Protein 3TEE (pdb70)

CATH classification: 2.30.30.760

Solvent-accessible surface area: 12510 Å² total; per-residue (Å²): 200,91,24,65,58,49,0,48,72,49,0,44,127,106,0,73,93,87,17,115,93,15,71,14,74,36,126,15,52,96,138,65,38,17,88,48,151,159,12,62,30,41,98,166,65,38,9,73,6,100,0,31,0,109,18,90,159,42,112,62,144,0,78,0,32,0,60,0,20,5,75,19,0,1,4,46,32,106,7,66,181,42,21,147,11,49,133,82,19,3,58,82,94,122,17,74,4,33,130,36,46,107,148,16,1,40,42,65,162,82,12,118,106,1,8,1,81,117,116,7,55,76,33,60,28,0,26,63,72,4,20,59,90,24,74,99,0,111,56,44,73,174,8,63,5,44,8,74,28,139,90,52,72,46,95,28,101,9,88,2,79,32,66,0,6,76,81,88,86,0,105,0,100,30,133,91,28,130,94,48,60,8,65,2,31,85,106,10,32,0,64,36,131,86,152,74,36,17,107,145,48,40,50,84,144,181

Sequence (206 aa):
QDINAQLTTWFSQRLAGFSDEVVVTLRSSPNLLPSCEQPAFSMKLWGNVNVVARCANEKRYLQVNVQATGNYVAVAAPIARGGKLTPANVTLKRGRLDQLPPRTVLDIRQIQDAVSLRDLAPGQPVQLTMIRQAWRVKAGQRVQVIANGEGFSVNAEGQAMNNAAVAQNARVRMTSGQIVSGTVDSDGNILINLSSSVDKLAAALE

Nearest PDB structures (foldseek):
  3tee-assembly1_A  TM=1.005E+00  e=7.305E-40  Salmonella enterica subsp. enterica serovar Typhimurium
  3vki-assembly1_A  TM=6.793E-01  e=2.391E-34  Salmonella enterica subsp. enterica serovar Typhimurium
  3frn-assembly1_A  TM=6.393E-01  e=1.501E-10  Thermotoga maritima
  2m0o-assembly1_A  TM=6.153E-01  e=4.017E+00  Homo sapiens

B-factor: mean 50.9, std 18.81, range [23.46, 133.94]

Structure (mmCIF, N/CA/C/O backbone):
data_3TEE
#
_entry.id   3TEE
#
_cell.length_a   107.520
_cell.length_b   131.770
_cell.length_c   49.360
_cell.angle_alpha   90.00
_cell.angle_beta   90.00
_cell.angle_gamma   90.00
#
_symmetry.space_group_name_H-M   'C 2 2 2'
#
loop_
_entity.id
_entity.type
_entity.pdbx_description
1 polymer 'Flagella basal body P-ring formation protein flgA'
2 non-polymer GLYCEROL
3 non-polymer 'CHLORIDE ION'
4 water water
#
loop_
_atom_site.group_PDB
_atom_site.id
_atom_site.type_symbol
_atom_site.label_atom_id
_atom_site.label_alt_id
_atom_site.label_comp_id
_atom_site.label_asym_id
_atom_site.label_entity_id
_atom_site.label_seq_id
_atom_site.pdbx_PDB_ins_code
_atom_site.Cartn_x
_atom_site.Cartn_y
_atom_site.Cartn_z
_atom_site.occupancy
_atom_site.B_iso_or_equiv
_atom_site.auth_seq_id
_atom_site.auth_comp_id
_atom_site.auth_asym_id
_atom_site.auth_atom_id
_atom_site.pdbx_PDB_model_num
ATOM 1 N N . GLN A 1 1 ? 2.846 63.511 -8.799 1.00 66.17 1 GLN A N 1
ATOM 2 C CA . GLN A 1 1 ? 2.632 62.658 -7.624 1.00 64.85 1 GLN A CA 1
ATOM 3 C C . GLN A 1 1 ? 2.665 61.138 -7.919 1.00 61.49 1 GLN A C 1
ATOM 4 O O . GLN A 1 1 ? 2.521 60.340 -7.007 1.00 57.10 1 GLN A O 1
ATOM 10 N N . ASP A 1 2 ? 2.958 60.774 -9.192 1.00 56.37 2 ASP A N 1
ATOM 11 C CA . ASP A 1 2 ? 3.078 59.432 -9.771 1.00 53.17 2 ASP A CA 1
ATOM 12 C C . ASP A 1 2 ? 4.090 58.556 -9.002 1.00 47.78 2 ASP A C 1
ATOM 13 O O . ASP A 1 2 ? 3.672 57.561 -8.419 1.00 43.39 2 ASP A O 1
ATOM 18 N N . ILE A 1 3 ? 5.390 58.933 -8.964 1.00 41.44 3 ILE A N 1
ATOM 19 C CA . ILE A 1 3 ? 6.431 58.152 -8.269 1.00 40.40 3 ILE A CA 1
ATOM 20 C C . ILE A 1 3 ? 6.148 57.954 -6.793 1.00 38.69 3 ILE A C 1
ATOM 21 O O . ILE A 1 3 ? 6.364 56.860 -6.255 1.00 35.64 3 ILE A O 1
ATOM 26 N N . ASN A 1 4 ? 5.694 59.012 -6.128 1.00 34.82 4 ASN A N 1
ATOM 27 C CA . ASN A 1 4 ? 5.402 58.961 -4.705 1.00 33.23 4 ASN A CA 1
ATOM 28 C C . ASN A 1 4 ? 4.259 57.952 -4.418 1.00 31.48 4 ASN A C 1
ATOM 29 O O . ASN A 1 4 ? 4.382 57.131 -3.515 1.00 30.60 4 ASN A O 1
ATOM 34 N N . ALA A 1 5 ? 3.205 57.975 -5.243 1.00 28.13 5 ALA A N 1
ATOM 35 C CA . ALA A 1 5 ? 2.052 57.063 -5.128 1.00 28.48 5 ALA A CA 1
ATOM 36 C C . ALA A 1 5 ? 2.504 55.596 -5.394 1.00 30.18 5 ALA A C 1
ATOM 37 O O . ALA A 1 5 ? 2.100 54.687 -4.684 1.00 27.68 5 ALA A O 1
ATOM 39 N N . GLN A 1 6 ? 3.356 55.396 -6.409 1.00 26.31 6 GLN A N 1
ATOM 40 C CA . GLN A 1 6 ? 3.877 54.075 -6.763 1.00 25.70 6 GLN A CA 1
ATOM 41 C C . GLN A 1 6 ? 4.762 53.530 -5.659 1.00 27.45 6 GLN A C 1
ATOM 42 O O . GLN A 1 6 ? 4.556 52.392 -5.242 1.00 27.57 6 GLN A O 1
ATOM 48 N N . LEU A 1 7 ? 5.711 54.324 -5.156 1.00 26.08 7 LEU A N 1
ATOM 49 C CA . LEU A 1 7 ? 6.554 53.883 -4.037 1.00 28.13 7 LEU A CA 1
ATOM 50 C C . LEU A 1 7 ? 5.723 53.604 -2.788 1.00 30.33 7 LEU A C 1
ATOM 51 O O . LEU A 1 7 ? 6.018 52.637 -2.100 1.00 28.73 7 LEU A O 1
ATOM 56 N N . THR A 1 8 ? 4.717 54.461 -2.482 1.00 27.97 8 THR A N 1
ATOM 57 C CA . THR A 1 8 ? 3.832 54.266 -1.312 1.00 27.69 8 THR A CA 1
ATOM 58 C C . THR A 1 8 ? 3.085 52.924 -1.417 1.00 27.88 8 THR A C 1
ATOM 59 O O . THR A 1 8 ? 3.049 52.160 -0.445 1.00 25.67 8 THR A O 1
ATOM 63 N N . THR A 1 9 ? 2.509 52.642 -2.593 1.00 25.17 9 THR A N 1
ATOM 64 C CA . THR A 1 9 ? 1.832 51.365 -2.858 1.00 25.61 9 THR A CA 1
ATOM 65 C C . THR A 1 9 ? 2.854 50.202 -2.803 1.00 28.29 9 THR A C 1
ATOM 66 O O . THR A 1 9 ? 2.575 49.166 -2.193 1.00 25.62 9 THR A O 1
ATOM 70 N N . TRP A 1 10 ? 4.029 50.368 -3.429 1.00 27.24 10 TRP A N 1
ATOM 71 C CA . TRP A 1 10 ? 5.022 49.293 -3.419 1.00 28.39 10 TRP A CA 1
ATOM 72 C C . TRP A 1 10 ? 5.446 48.914 -1.980 1.00 29.51 10 TRP A C 1
ATOM 73 O O . TRP A 1 10 ? 5.339 47.739 -1.603 1.00 28.75 10 TRP A O 1
ATOM 84 N N . PHE A 1 11 ? 5.860 49.891 -1.170 1.00 25.68 11 PHE A N 1
ATOM 85 C CA . PHE A 1 11 ? 6.251 49.585 0.217 1.00 25.23 11 PHE A CA 1
ATOM 86 C C . PHE A 1 11 ? 5.089 49.097 1.054 1.00 28.46 11 PHE A C 1
ATOM 87 O O . PHE A 1 11 ? 5.312 48.229 1.887 1.00 27.11 11 PHE A O 1
ATOM 95 N N . SER A 1 12 ? 3.859 49.644 0.858 1.00 25.46 12 SER A N 1
ATOM 96 C CA . SER A 1 12 ? 2.656 49.159 1.588 1.00 24.30 12 SER A CA 1
ATOM 97 C C . SER A 1 12 ? 2.449 47.640 1.330 1.00 27.72 12 SER A C 1
ATOM 98 O O . SER A 1 12 ? 2.244 46.871 2.268 1.00 27.84 12 SER A O 1
ATOM 101 N N . GLN A 1 13 ? 2.449 47.233 0.058 1.00 26.27 13 GLN A N 1
ATOM 102 C CA . GLN A 1 13 ? 2.270 45.817 -0.349 1.00 27.53 13 GLN A CA 1
ATOM 103 C C . GLN A 1 13 ? 3.440 44.956 0.182 1.00 31.43 13 GLN A C 1
ATOM 104 O O . GLN A 1 13 ? 3.203 43.886 0.740 1.00 30.13 13 G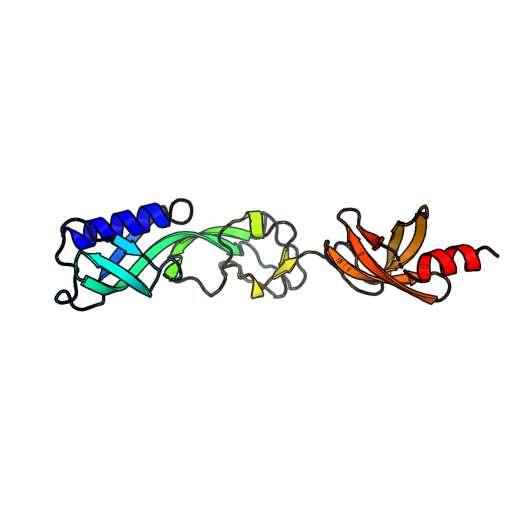LN A O 1
ATOM 110 N N . ARG A 1 14 ? 4.683 45.446 0.043 1.00 30.26 14 ARG A N 1
ATOM 111 C CA . ARG A 1 14 ? 5.866 44.726 0.558 1.00 33.25 14 ARG A CA 1
ATOM 112 C C . ARG A 1 14 ? 5.796 44.495 2.076 1.00 36.82 14 ARG A C 1
ATOM 113 O O . ARG A 1 14 ? 6.311 43.489 2.583 1.00 35.62 14 ARG A O 1
ATOM 121 N N . LEU A 1 15 ? 5.171 45.439 2.790 1.00 33.35 15 LEU A N 1
ATOM 122 C CA . LEU A 1 15 ? 5.089 45.419 4.263 1.00 31.72 15 LEU A CA 1
ATOM 123 C C . LEU A 1 15 ? 3.781 44.834 4.778 1.00 33.20 15 LEU A C 1
ATOM 124 O O . LEU A 1 15 ? 3.491 44.968 5.969 1.00 33.17 15 LEU A O 1
ATOM 129 N N . ALA A 1 16 ? 3.010 44.131 3.899 1.00 28.28 16 ALA A N 1
ATOM 130 C CA . ALA A 1 16 ? 1.753 43.493 4.300 1.00 29.71 16 ALA A CA 1
ATOM 131 C C . ALA A 1 16 ? 2.051 42.486 5.462 1.00 35.56 16 ALA A C 1
ATOM 132 O O . ALA A 1 16 ? 3.068 41.795 5.443 1.00 36.52 16 ALA A O 1
ATOM 134 N N . GLY A 1 17 ? 1.245 42.509 6.502 1.00 33.34 17 GLY A N 1
ATOM 135 C CA . GLY A 1 17 ? 1.516 41.643 7.649 1.00 35.31 17 GLY A CA 1
ATOM 136 C C . GLY A 1 17 ? 2.459 42.243 8.685 1.00 41.28 17 GLY A C 1
ATOM 137 O O . GLY A 1 17 ? 2.437 41.789 9.826 1.00 42.32 17 GLY A O 1
ATOM 138 N N . PHE A 1 18 ? 3.296 43.271 8.327 1.00 37.07 18 PHE A N 1
ATOM 139 C CA . PHE A 1 18 ? 4.194 43.975 9.277 1.00 36.04 18 PHE A CA 1
ATOM 140 C C . PHE A 1 18 ? 3.595 45.340 9.691 1.00 37.18 18 PHE A C 1
ATOM 141 O O . PHE A 1 18 ? 3.707 45.760 10.853 1.00 33.54 18 PHE A O 1
ATOM 149 N N . SER A 1 19 ? 3.012 46.066 8.714 1.00 31.26 19 SER A N 1
ATOM 150 C CA . SER A 1 19 ? 2.520 47.426 8.919 1.00 29.70 19 SER A CA 1
ATOM 151 C C . SER A 1 19 ? 1.165 47.691 8.254 1.00 33.80 19 SER A C 1
ATOM 152 O O . SER A 1 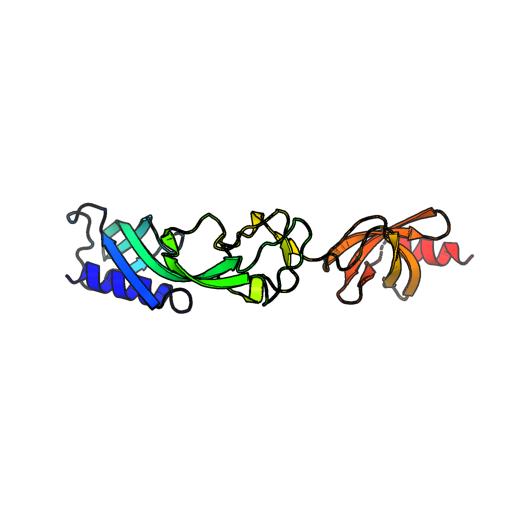19 ? 0.899 47.186 7.172 1.00 32.06 19 SER A O 1
ATOM 155 N N . ASP A 1 20 ? 0.340 48.536 8.882 1.00 31.87 20 ASP A N 1
ATOM 156 C CA . ASP A 1 20 ? -0.968 48.951 8.352 1.00 32.35 20 ASP A CA 1
ATOM 157 C C . ASP A 1 20 ? -0.943 50.456 8.039 1.00 33.66 20 ASP A C 1
ATOM 158 O O . ASP A 1 20 ? -1.978 51.034 7.729 1.00 31.66 20 ASP A O 1
ATOM 163 N N . GLU A 1 21 ? 0.245 51.092 8.120 1.00 30.94 21 GLU A N 1
ATOM 164 C CA . GLU A 1 21 ? 0.406 52.529 7.850 1.00 29.04 21 GLU A CA 1
ATOM 165 C C . GLU A 1 21 ? 1.836 52.814 7.379 1.00 32.21 21 GLU A C 1
ATOM 166 O O . GLU A 1 21 ? 2.762 52.873 8.180 1.00 30.39 21 GLU A O 1
ATOM 172 N N . VAL A 1 22 ? 2.007 52.955 6.068 1.00 28.37 22 VAL A N 1
ATOM 173 C CA . VAL A 1 22 ? 3.314 53.108 5.433 1.00 27.35 22 VAL A CA 1
ATOM 174 C C . VAL A 1 22 ? 3.358 54.429 4.683 1.00 30.29 22 VAL A C 1
ATOM 175 O O . VAL A 1 22 ? 2.577 54.643 3.743 1.00 29.76 22 VAL A O 1
ATOM 179 N N . VAL A 1 23 ? 4.290 55.305 5.100 1.00 27.02 23 VAL A N 1
ATOM 180 C CA . VAL A 1 23 ? 4.466 56.631 4.515 1.00 28.17 23 VAL A CA 1
ATOM 181 C C . VAL A 1 23 ? 5.855 56.711 3.934 1.00 30.98 23 VAL A C 1
ATOM 182 O O . VAL A 1 23 ? 6.834 56.470 4.643 1.00 31.48 23 VAL A O 1
ATOM 186 N N . VAL A 1 24 ? 5.931 57.042 2.649 1.00 27.69 24 VAL A N 1
ATOM 187 C CA . VAL A 1 24 ? 7.197 57.113 1.918 1.00 27.37 24 VAL A CA 1
ATOM 188 C C . VAL A 1 24 ? 7.540 58.557 1.572 1.00 33.17 24 VAL A C 1
ATOM 189 O O . VAL A 1 24 ? 6.709 59.284 1.026 1.00 32.41 24 VAL A O 1
ATOM 193 N N . THR A 1 25 ? 8.779 58.946 1.855 1.00 30.69 25 THR A N 1
ATOM 194 C CA . THR A 1 25 ? 9.287 60.284 1.512 1.00 30.65 25 THR A CA 1
ATOM 195 C C . THR A 1 25 ? 10.557 60.141 0.690 1.00 33.07 25 THR A C 1
ATOM 196 O O . THR A 1 25 ? 11.491 59.456 1.124 1.00 31.43 25 THR A O 1
ATOM 200 N N . LEU A 1 26 ? 10.620 60.814 -0.464 1.00 33.32 26 LEU A N 1
ATOM 201 C CA . LEU A 1 26 ? 11.844 60.791 -1.285 1.00 36.41 26 LEU A CA 1
ATOM 202 C C . LEU A 1 26 ? 12.937 61.700 -0.670 1.00 42.43 26 LEU A C 1
ATOM 203 O O . LEU A 1 26 ? 12.652 62.849 -0.362 1.00 43.40 26 LEU A O 1
ATOM 208 N N . ARG A 1 27 ? 14.148 61.176 -0.446 1.00 40.95 27 ARG A N 1
ATOM 209 C CA . ARG A 1 27 ? 15.273 61.931 0.141 1.00 42.65 27 ARG A CA 1
ATOM 210 C C . ARG A 1 27 ? 16.295 62.347 -0.926 1.00 50.75 27 ARG A C 1
ATOM 211 O O . ARG A 1 27 ? 17.096 63.259 -0.687 1.00 51.91 27 ARG A O 1
ATOM 219 N N . SER A 1 28 ? 16.310 61.654 -2.076 1.00 46.30 28 SER A N 1
ATOM 220 C CA . SER A 1 28 ? 17.252 62.001 -3.148 1.00 47.04 28 SER A CA 1
ATOM 221 C C . SER A 1 28 ? 16.650 63.067 -4.084 1.00 52.49 28 SER A C 1
ATOM 222 O O . SER A 1 28 ? 15.445 63.340 -4.029 1.00 51.06 28 SER A O 1
ATOM 225 N N . SER A 1 29 ? 17.504 63.711 -4.886 1.00 52.67 29 SER A N 1
ATOM 226 C CA . SER A 1 29 ? 17.121 64.767 -5.817 1.00 53.68 29 SER A CA 1
ATOM 227 C C . SER A 1 29 ? 16.045 64.306 -6.820 1.00 60.14 29 SER A C 1
ATOM 228 O O . SER A 1 29 ? 16.198 63.237 -7.406 1.00 58.74 29 SER A O 1
ATOM 231 N N . PRO A 1 30 ? 14.968 65.099 -7.047 1.00 60.69 30 PRO A N 1
ATOM 232 C CA . PRO A 1 30 ? 13.940 64.687 -8.025 1.00 61.54 30 PRO A CA 1
ATOM 233 C C . PRO A 1 30 ? 14.433 64.625 -9.480 1.00 67.25 30 PRO A C 1
ATOM 234 O O . PRO A 1 30 ? 13.729 64.083 -10.331 1.00 68.91 30 PRO A O 1
ATOM 238 N N . ASN A 1 31 ? 15.639 65.139 -9.767 1.00 63.19 31 ASN A N 1
ATOM 239 C CA . ASN A 1 31 ? 16.211 65.108 -11.115 1.00 64.29 31 ASN A CA 1
ATOM 240 C C . ASN A 1 31 ? 16.693 63.696 -11.467 1.00 67.39 31 ASN A C 1
ATOM 241 O O . ASN A 1 31 ? 16.764 63.347 -12.649 1.00 67.26 31 ASN A O 1
ATOM 246 N N . LEU A 1 32 ? 17.015 62.881 -10.433 1.00 61.58 32 LEU A N 1
ATOM 247 C CA . LEU A 1 32 ? 17.422 61.498 -10.626 1.00 59.64 32 LEU A CA 1
ATOM 248 C C . LEU A 1 32 ? 16.257 60.483 -10.518 1.00 55.73 32 LEU A C 1
ATOM 249 O O . LEU A 1 32 ? 16.494 59.291 -10.329 1.00 53.86 32 LEU A O 1
ATOM 254 N N . LEU A 1 33 ? 15.002 60.963 -10.683 1.00 47.03 33 LEU A N 1
ATOM 255 C CA . LEU A 1 33 ? 13.814 60.108 -10.657 1.00 44.60 33 LEU A CA 1
ATOM 256 C C . LEU A 1 33 ? 13.676 59.363 -11.983 1.00 44.14 33 LEU A C 1
ATOM 257 O O . LEU A 1 33 ? 14.076 59.901 -13.028 1.00 43.41 33 LEU A O 1
ATOM 262 N N . PRO A 1 34 ? 13.101 58.136 -11.989 1.00 39.18 34 PRO A N 1
ATOM 263 C CA . PRO A 1 34 ? 12.916 57.423 -13.275 1.00 38.98 34 PRO A CA 1
ATOM 264 C C . PRO A 1 34 ? 11.993 58.201 -14.229 1.00 42.89 34 PRO A C 1
ATOM 265 O O . PRO A 1 34 ? 11.072 58.878 -13.766 1.00 41.01 34 PRO A O 1
ATOM 269 N N . SER A 1 35 ? 12.262 58.142 -15.539 1.00 41.15 35 SER A N 1
ATOM 270 C CA . SER A 1 35 ? 11.476 58.859 -16.557 1.00 41.90 35 SER A CA 1
ATOM 271 C C . SER A 1 35 ? 10.264 58.070 -17.020 1.00 46.24 35 SER A C 1
ATOM 272 O O . SER A 1 35 ? 9.320 58.671 -17.534 1.00 47.08 35 SER A O 1
ATOM 275 N N . CYS A 1 36 ? 10.321 56.724 -16.959 1.00 39.99 36 CYS A N 1
ATOM 276 C CA . CYS A 1 36 ? 9.218 55.927 -17.478 1.00 38.28 36 CYS A CA 1
ATOM 277 C C . CYS A 1 36 ? 7.974 55.970 -16.598 1.00 41.17 36 CYS A C 1
ATOM 278 O O . CYS A 1 36 ? 8.037 56.368 -15.431 1.00 40.00 36 CYS A O 1
ATOM 281 N N . GLU A 1 37 ? 6.847 55.534 -17.168 1.00 38.64 37 GLU A N 1
ATOM 282 C CA . GLU A 1 37 ? 5.528 55.515 -16.527 1.00 39.39 37 GLU A CA 1
ATOM 283 C C . GLU A 1 37 ? 5.470 54.491 -15.385 1.00 40.47 37 GLU A C 1
ATOM 284 O O . GLU A 1 37 ? 4.876 54.768 -14.341 1.00 38.23 37 GLU A O 1
ATOM 290 N N . GLN A 1 38 ? 6.045 53.287 -15.612 1.00 35.47 38 GLN A N 1
ATOM 291 C CA . GLN A 1 38 ? 5.978 52.207 -14.644 1.00 35.30 38 GLN A CA 1
ATOM 292 C C . GLN A 1 38 ? 7.399 51.668 -14.349 1.00 37.30 38 GLN A C 1
ATOM 293 O O . GLN A 1 38 ? 7.767 50.617 -14.861 1.00 35.80 38 GLN A O 1
ATOM 299 N N . PRO A 1 39 ? 8.229 52.381 -13.567 1.00 33.98 39 PRO A N 1
ATOM 300 C CA . PRO A 1 39 ? 9.575 51.847 -13.282 1.00 33.14 39 PRO A CA 1
ATOM 301 C C . PRO A 1 39 ? 9.526 50.541 -12.506 1.00 34.81 39 PRO A C 1
ATOM 302 O O . PRO A 1 39 ? 8.574 50.303 -11.767 1.00 32.66 39 PRO A O 1
ATOM 306 N N . ALA A 1 40 ? 10.533 49.684 -12.695 1.00 31.48 40 ALA A N 1
ATOM 307 C CA . ALA A 1 40 ? 10.630 48.455 -11.909 1.00 29.49 40 ALA A CA 1
ATOM 308 C C . ALA A 1 40 ? 11.424 48.822 -10.643 1.00 31.03 40 ALA A C 1
ATOM 309 O O . ALA A 1 40 ? 12.555 49.292 -10.748 1.00 31.63 40 ALA A O 1
ATOM 311 N N . PHE A 1 41 ? 10.845 48.610 -9.459 1.00 26.63 41 PHE A N 1
ATOM 312 C CA . PHE A 1 41 ? 11.519 48.890 -8.180 1.00 26.51 41 PHE A CA 1
ATOM 313 C C . PHE A 1 41 ? 12.095 47.627 -7.593 1.00 31.13 41 PHE A C 1
ATOM 314 O O . PHE A 1 41 ? 11.469 46.562 -7.656 1.00 30.07 41 PHE A O 1
ATOM 322 N N . SER A 1 42 ? 13.261 47.754 -6.988 1.00 28.71 42 SER A N 1
ATOM 323 C CA . SER A 1 42 ? 13.907 46.615 -6.314 1.00 29.29 42 SER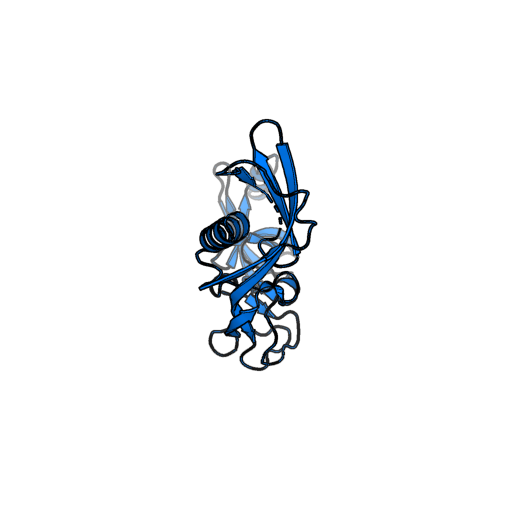 A CA 1
ATOM 324 C C . SER A 1 42 ? 14.822 47.115 -5.219 1.00 33.23 42 SER A C 1
ATOM 325 O O . SER A 1 42 ? 15.245 48.281 -5.207 1.00 30.41 42 SER A O 1
ATOM 328 N N . MET A 1 43 ? 15.077 46.232 -4.266 1.00 32.94 43 MET A N 1
ATOM 329 C CA . MET A 1 43 ? 15.993 46.497 -3.160 1.00 50.90 43 MET A CA 1
ATOM 330 C C . MET A 1 43 ? 17.016 45.375 -3.001 1.00 82.68 43 MET A C 1
ATOM 331 O O . MET A 1 43 ? 17.181 44.556 -3.903 1.00 54.14 43 MET A O 1
ATOM 336 N N . LYS A 1 48 ? 16.979 45.510 4.820 1.00 54.73 48 LYS A N 1
ATOM 337 C CA . LYS A 1 48 ? 16.314 46.658 5.442 1.00 53.87 48 LYS A CA 1
ATOM 338 C C . LYS A 1 48 ? 14.956 46.904 4.778 1.00 54.18 48 LYS A C 1
ATOM 339 O O . LYS A 1 48 ? 14.890 47.098 3.570 1.00 53.41 48 LYS A O 1
ATOM 345 N N . LEU A 1 49 ? 13.876 46.871 5.570 1.00 49.02 49 LEU A N 1
ATOM 346 C CA . LEU A 1 49 ? 12.490 47.003 5.109 1.00 48.26 49 LEU A CA 1
ATOM 347 C C . LEU A 1 49 ? 11.880 48.418 5.183 1.00 46.13 49 LEU A C 1
ATOM 348 O O . LEU A 1 49 ? 10.932 48.711 4.460 1.00 45.33 49 LEU A O 1
ATOM 353 N N . TRP A 1 50 ? 12.372 49.264 6.106 1.00 37.17 50 TRP A N 1
ATOM 354 C CA . TRP A 1 50 ? 11.822 50.594 6.368 1.00 34.97 50 TRP A CA 1
ATOM 355 C C . TRP A 1 50 ? 12.936 51.515 6.881 1.00 37.38 50 TRP A C 1
ATOM 356 O O . TRP A 1 50 ? 14.076 51.081 6.989 1.00 37.70 50 TRP A O 1
ATOM 367 N N . GLY A 1 51 ? 12.589 52.751 7.224 1.00 31.98 51 GLY A N 1
ATOM 368 C CA . GLY A 1 51 ? 13.566 53.748 7.631 1.00 32.54 51 GLY A CA 1
ATOM 369 C C . GLY A 1 51 ? 14.217 54.292 6.381 1.00 37.21 51 GLY A C 1
ATOM 370 O O . GLY A 1 51 ? 13.565 54.361 5.327 1.00 34.07 51 GLY A O 1
ATOM 371 N N . ASN A 1 52 ? 15.508 54.648 6.473 1.00 34.66 52 ASN A N 1
ATOM 372 C CA . ASN A 1 52 ? 16.248 55.174 5.324 1.00 35.28 52 ASN A CA 1
ATOM 373 C C . ASN A 1 52 ? 16.736 54.043 4.458 1.00 37.80 52 ASN A C 1
ATOM 374 O O . ASN A 1 52 ? 17.595 53.253 4.858 1.00 38.13 52 ASN A O 1
ATOM 379 N N . VAL A 1 53 ? 16.116 53.889 3.290 1.00 33.63 53 VAL A N 1
ATOM 380 C CA . VAL A 1 53 ? 16.486 52.774 2.427 1.00 33.18 53 VAL A CA 1
ATOM 381 C C . VAL A 1 53 ? 16.843 53.237 1.025 1.00 34.09 53 VAL A C 1
ATOM 382 O O . VAL A 1 53 ? 16.427 54.309 0.595 1.00 32.97 53 VAL A O 1
ATOM 386 N N . ASN A 1 54 ? 17.566 52.393 0.291 1.00 32.23 54 ASN A N 1
ATOM 387 C CA . ASN A 1 54 ? 17.895 52.698 -1.092 1.00 33.51 54 ASN A CA 1
ATOM 388 C C . ASN A 1 54 ? 17.001 51.833 -1.971 1.00 37.05 54 ASN A C 1
ATOM 389 O O . ASN A 1 54 ? 16.836 50.640 -1.706 1.00 37.02 54 ASN A O 1
ATOM 394 N N . VAL A 1 55 ? 16.395 52.442 -2.985 1.00 32.77 55 VAL A N 1
ATOM 395 C CA . VAL A 1 55 ? 15.534 51.721 -3.929 1.00 31.31 55 VAL A CA 1
ATOM 396 C C . VAL A 1 55 ? 16.120 51.883 -5.314 1.00 31.99 55 VAL A C 1
ATOM 397 O O . VAL A 1 55 ? 16.359 53.014 -5.740 1.00 31.55 55 VAL A O 1
ATOM 401 N N . VAL A 1 56 ? 16.272 50.770 -6.036 1.00 28.29 56 VAL A N 1
ATOM 402 C CA . VAL A 1 56 ? 16.705 50.790 -7.418 1.00 29.65 56 VAL A CA 1
ATOM 403 C C . VAL A 1 56 ? 15.418 50.927 -8.250 1.00 33.89 56 VAL A C 1
ATOM 404 O O . VAL A 1 56 ? 14.455 50.198 -8.017 1.00 31.88 56 VAL A O 1
ATOM 408 N N . ALA A 1 57 ? 15.380 51.904 -9.157 1.00 31.04 57 ALA A N 1
ATOM 409 C CA . ALA A 1 57 ? 14.215 52.118 -10.023 1.00 30.13 57 ALA A CA 1
ATOM 410 C C . ALA A 1 57 ? 14.705 52.013 -11.453 1.00 33.40 57 ALA A C 1
ATOM 411 O O . ALA A 1 57 ? 15.559 52.803 -11.884 1.00 31.53 57 ALA A O 1
ATOM 413 N N . ARG A 1 58 ? 14.224 50.994 -12.175 1.00 30.05 58 ARG A N 1
ATOM 414 C CA . ARG A 1 58 ? 14.687 50.765 -13.538 1.00 30.78 58 ARG A CA 1
ATOM 415 C C . ARG A 1 58 ? 13.667 51.174 -14.564 1.00 33.48 58 ARG A C 1
ATOM 416 O O . ARG A 1 58 ? 12.490 50.909 -14.381 1.00 32.63 58 ARG A O 1
ATOM 424 N N . CYS A 1 59 ? 14.137 51.731 -15.672 1.00 31.96 59 CYS A N 1
ATOM 425 C CA . CYS A 1 59 ? 13.354 52.077 -16.868 1.00 33.50 59 CYS A CA 1
ATOM 426 C C . CYS A 1 59 ? 14.228 51.626 -18.016 1.00 36.66 59 CYS A C 1
ATOM 427 O O . CYS A 1 59 ? 15.412 51.319 -17.803 1.00 35.57 59 CYS A O 1
ATOM 430 N N . ALA A 1 60 ? 13.693 51.638 -19.251 1.00 34.32 60 ALA A N 1
ATOM 431 C CA . ALA A 1 60 ? 14.522 51.380 -20.423 1.00 36.73 60 ALA A CA 1
ATOM 432 C C . ALA A 1 60 ? 15.674 52.440 -20.362 1.00 42.42 60 ALA A C 1
ATOM 433 O O . ALA A 1 60 ? 15.398 53.621 -20.125 1.00 42.88 60 ALA A O 1
ATOM 435 N N . ASN A 1 61 ? 16.937 52.013 -20.481 1.00 39.57 61 ASN A N 1
ATOM 436 C CA . ASN A 1 61 ? 18.104 52.925 -20.404 1.00 41.05 61 ASN A CA 1
ATOM 437 C C . ASN A 1 61 ? 18.316 53.687 -19.098 1.00 41.25 61 ASN A C 1
ATOM 438 O O . ASN A 1 61 ? 19.066 54.672 -19.102 1.00 39.96 61 ASN A O 1
ATOM 443 N N . GLU A 1 62 ? 17.688 53.256 -17.974 1.00 34.82 62 GLU A N 1
ATOM 444 C CA . GLU A 1 62 ? 17.946 53.903 -16.691 1.00 33.45 62 GLU A CA 1
ATOM 445 C C . GLU A 1 62 ? 17.992 52.914 -15.565 1.00 35.75 62 GLU A C 1
ATOM 446 O O . GLU A 1 62 ? 17.154 52.024 -15.498 1.00 35.34 62 GLU A O 1
ATOM 452 N N . LYS A 1 63 ? 18.887 53.146 -14.612 1.00 31.84 63 LYS A N 1
ATOM 453 C CA . LYS A 1 63 ? 18.943 52.400 -13.369 1.00 31.06 63 LYS A CA 1
ATOM 454 C C . LYS A 1 63 ? 19.167 53.456 -12.279 1.00 35.22 63 LYS A C 1
ATOM 455 O O . LYS A 1 63 ? 20.306 53.807 -11.978 1.00 35.51 63 LYS A O 1
ATOM 461 N N . ARG A 1 64 ? 18.082 54.010 -11.749 1.00 31.12 64 ARG A N 1
ATOM 462 C CA . ARG A 1 64 ? 18.167 55.074 -10.741 1.00 31.14 64 ARG A CA 1
ATOM 463 C C . ARG A 1 64 ? 18.357 54.496 -9.372 1.00 37.29 64 ARG A C 1
ATOM 464 O O . ARG A 1 64 ? 17.754 53.459 -9.069 1.00 37.34 64 ARG A O 1
ATOM 472 N N . TYR A 1 65 ? 19.156 55.183 -8.526 1.00 35.20 65 TYR A N 1
ATOM 473 C CA . TYR A 1 65 ? 19.350 54.804 -7.127 1.00 36.47 65 TYR A CA 1
ATOM 474 C C . TYR A 1 65 ? 18.607 55.854 -6.321 1.00 40.58 65 TYR A C 1
ATOM 475 O O . TYR A 1 65 ? 19.070 56.997 -6.215 1.00 42.37 65 TYR A O 1
ATOM 484 N N . LEU A 1 66 ? 17.428 55.506 -5.818 1.00 33.55 66 LEU A N 1
ATOM 485 C CA . LEU A 1 66 ? 16.628 56.452 -5.058 1.00 33.17 66 LEU A CA 1
ATOM 486 C C . LEU A 1 66 ? 16.867 56.290 -3.572 1.00 38.46 66 LEU A C 1
ATOM 487 O O . LEU A 1 66 ? 17.064 55.174 -3.092 1.00 38.54 66 LEU A O 1
ATOM 492 N N . GLN A 1 67 ? 16.870 57.403 -2.843 1.00 35.07 67 GLN A N 1
ATOM 493 C CA . GLN A 1 67 ? 16.997 57.345 -1.393 1.00 34.63 67 GLN A CA 1
ATOM 494 C C . GLN A 1 67 ? 15.643 57.744 -0.866 1.00 36.91 67 GLN A C 1
ATOM 495 O O . GLN A 1 67 ? 15.104 58.782 -1.255 1.00 36.20 67 GLN A O 1
ATOM 501 N N . VAL A 1 68 ? 15.039 56.871 -0.060 1.00 32.42 68 VAL A N 1
ATOM 502 C CA . VAL A 1 68 ? 13.707 57.150 0.474 1.00 30.96 68 VAL A CA 1
ATOM 503 C C . VAL A 1 68 ? 13.715 56.923 1.986 1.00 32.91 68 VAL A C 1
ATOM 504 O O . VAL A 1 68 ? 14.512 56.149 2.500 1.00 32.27 68 VAL A O 1
ATOM 508 N N . ASN A 1 69 ? 12.801 57.564 2.663 1.00 30.91 69 ASN A N 1
ATOM 509 C CA . ASN A 1 69 ? 12.555 57.318 4.072 1.00 31.08 69 ASN A CA 1
ATOM 510 C C . ASN A 1 69 ? 11.170 56.637 4.131 1.00 33.22 69 ASN A C 1
ATOM 511 O O . ASN A 1 69 ? 10.201 57.133 3.559 1.00 32.40 69 ASN A O 1
ATOM 516 N N . VAL A 1 70 ? 11.105 55.496 4.789 1.00 28.95 70 VAL A N 1
ATOM 517 C CA . VAL A 1 70 ? 9.851 54.749 4.908 1.00 28.45 70 VAL A CA 1
ATOM 518 C C . VAL A 1 70 ? 9.434 54.699 6.379 1.00 30.78 70 VAL A C 1
ATOM 519 O O . VAL A 1 70 ? 10.082 54.056 7.195 1.00 31.67 70 VAL A O 1
ATOM 523 N N . GLN A 1 71 ? 8.348 55.375 6.700 1.00 29.36 71 GLN A N 1
ATOM 524 C CA . GLN A 1 71 ? 7.777 55.318 8.056 1.00 28.92 71 GLN A CA 1
ATOM 525 C C . GLN A 1 71 ? 6.796 54.153 8.058 1.00 32.90 71 GLN A C 1
ATOM 526 O O . GLN A 1 71 ? 5.891 54.120 7.222 1.00 31.31 71 GLN A O 1
ATOM 532 N N . ALA A 1 72 ? 7.002 53.161 8.938 1.00 29.27 72 ALA A N 1
ATOM 533 C CA . ALA A 1 72 ? 6.099 52.006 8.988 1.00 29.37 72 ALA A CA 1
ATOM 534 C C . ALA A 1 72 ? 5.624 51.836 10.410 1.00 32.75 72 ALA A C 1
ATOM 535 O O . ALA A 1 72 ? 6.454 51.776 11.322 1.00 32.07 72 ALA A O 1
ATOM 537 N N . THR A 1 73 ? 4.296 51.881 10.618 1.00 28.15 73 THR A N 1
ATOM 538 C CA . THR A 1 73 ? 3.683 51.724 11.954 1.00 27.71 73 THR A CA 1
ATOM 539 C C . THR A 1 73 ? 3.023 50.348 12.001 1.00 32.95 73 THR A C 1
ATOM 540 O O . THR A 1 73 ? 2.375 49.938 11.041 1.00 30.13 73 THR A O 1
ATOM 544 N N . GLY A 1 74 ? 3.256 49.633 13.099 1.00 29.48 74 GLY A N 1
ATOM 545 C CA . GLY A 1 74 ? 2.724 48.298 13.290 1.00 29.90 74 GLY A CA 1
ATOM 546 C C . GLY A 1 74 ? 3.061 47.776 14.671 1.00 34.36 74 GLY A C 1
ATOM 547 O O . GLY A 1 74 ? 3.582 48.508 15.524 1.00 31.40 74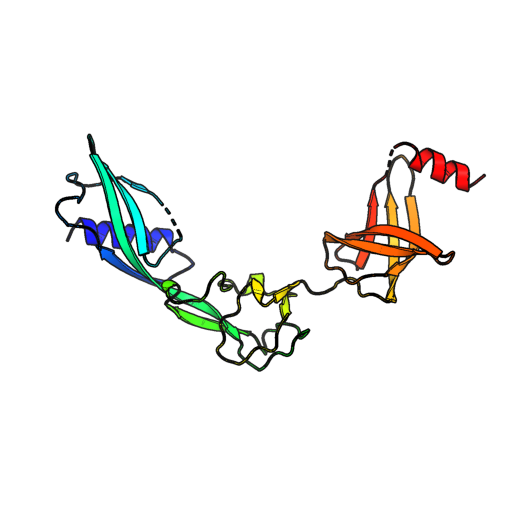 GLY A O 1
ATOM 548 N N . ASN A 1 75 ? 2.746 46.491 14.893 1.00 32.91 75 ASN A N 1
ATOM 549 C CA . ASN A 1 75 ? 2.944 45.856 16.182 1.00 32.03 75 ASN A CA 1
ATOM 550 C C . ASN A 1 75 ? 4.359 45.305 16.380 1.00 33.08 75 ASN A C 1
ATOM 551 O O . ASN A 1 75 ? 5.050 44.895 15.437 1.00 30.21 75 ASN A O 1
ATOM 556 N N . TYR A 1 76 ? 4.809 45.368 17.625 1.00 29.03 76 TYR A N 1
ATOM 557 C CA . TYR A 1 76 ? 6.097 44.818 18.029 1.00 28.70 76 TYR A CA 1
ATOM 558 C C . TYR A 1 76 ? 5.917 44.332 19.470 1.00 30.67 76 TYR A C 1
ATOM 559 O O . TYR A 1 76 ? 4.954 44.712 20.138 1.00 29.54 76 TYR A O 1
ATOM 568 N N . VAL A 1 77 ? 6.824 43.494 19.920 1.00 27.12 77 VAL A N 1
ATOM 569 C CA . VAL A 1 77 ? 6.751 42.912 21.252 1.00 26.74 77 VAL A CA 1
ATOM 570 C C . VAL A 1 77 ? 7.465 43.859 22.218 1.00 29.73 77 VAL A C 1
ATOM 571 O O . VAL A 1 77 ? 8.620 44.218 21.990 1.00 28.47 77 VAL A O 1
ATOM 575 N N . ALA A 1 78 ? 6.769 44.237 23.310 1.00 26.81 78 ALA A N 1
ATOM 576 C CA . ALA A 1 78 ? 7.280 45.098 24.376 1.00 26.15 78 ALA A CA 1
ATOM 577 C C . ALA A 1 78 ? 7.064 44.413 25.739 1.00 29.40 78 ALA A C 1
ATOM 578 O O . ALA A 1 78 ? 6.156 43.599 25.905 1.00 28.20 78 ALA A O 1
ATOM 580 N N . VAL A 1 79 ? 7.879 44.780 26.716 1.00 27.18 79 VAL A N 1
ATOM 581 C CA . VAL A 1 79 ? 7.765 44.300 28.108 1.00 26.31 79 VAL A CA 1
ATOM 582 C C . VAL A 1 79 ? 6.505 44.954 28.740 1.00 30.31 79 VAL A C 1
ATOM 583 O O . VAL A 1 79 ? 6.282 46.169 28.573 1.00 29.01 79 VAL A O 1
ATOM 587 N N . ALA A 1 80 ? 5.646 44.134 29.358 1.00 28.68 80 ALA A N 1
ATOM 588 C CA . ALA A 1 80 ? 4.401 44.596 29.996 1.00 29.63 80 ALA A CA 1
ATOM 589 C C . ALA A 1 80 ? 4.495 44.610 31.531 1.00 33.76 80 ALA A C 1
ATOM 590 O O . ALA A 1 80 ? 3.644 45.228 32.170 1.00 33.88 80 ALA A O 1
ATOM 592 N N . ALA A 1 81 ? 5.470 43.892 32.109 1.00 31.45 81 ALA A N 1
ATOM 593 C CA . ALA A 1 81 ? 5.677 43.841 33.567 1.00 33.44 81 ALA A CA 1
ATOM 594 C C . ALA A 1 81 ? 7.149 43.657 33.796 1.00 35.60 81 ALA A C 1
ATOM 595 O O . ALA A 1 81 ? 7.798 43.101 32.914 1.00 35.16 81 ALA A O 1
ATOM 597 N N . PRO A 1 82 ? 7.719 44.022 34.974 1.00 33.32 82 PRO A N 1
ATOM 598 C CA . PRO A 1 82 ? 9.148 43.769 35.196 1.00 32.57 82 PRO A CA 1
ATOM 599 C C . PRO A 1 82 ? 9.514 42.306 34.998 1.00 36.80 82 PRO A C 1
ATOM 600 O O . PRO A 1 82 ? 8.757 41.409 35.400 1.00 36.31 82 PRO A O 1
ATOM 604 N N . ILE A 1 83 ? 10.652 42.059 34.326 1.00 32.69 83 ILE A N 1
ATOM 605 C CA . ILE A 1 83 ? 11.149 40.715 34.109 1.00 33.24 83 ILE A CA 1
ATOM 606 C C . ILE A 1 83 ? 12.576 40.669 34.633 1.00 40.63 83 ILE A C 1
ATOM 607 O O . ILE A 1 83 ? 13.400 41.474 34.218 1.00 39.62 83 ILE A O 1
ATOM 612 N N . ALA A 1 84 ? 12.876 39.714 35.504 1.00 41.77 84 ALA A N 1
ATOM 613 C CA . ALA A 1 84 ? 14.233 39.563 36.036 1.00 42.58 84 ALA A CA 1
ATOM 614 C C . ALA A 1 84 ? 15.068 38.751 35.074 1.00 46.55 84 ALA A C 1
ATOM 615 O O . ALA A 1 84 ? 14.515 37.983 34.281 1.00 44.32 84 ALA A O 1
ATOM 617 N N . ARG A 1 85 ? 16.409 38.888 35.150 1.00 45.79 85 ARG A N 1
ATOM 618 C CA . ARG A 1 85 ? 17.348 38.073 34.367 1.00 46.02 85 ARG A CA 1
ATOM 619 C C . ARG A 1 85 ? 17.022 36.605 34.737 1.00 48.28 85 ARG A C 1
ATOM 620 O O . ARG A 1 85 ? 16.775 36.322 35.907 1.00 47.97 85 ARG A O 1
ATOM 628 N N . GLY A 1 86 ? 16.863 35.748 33.734 1.00 43.62 86 GLY A N 1
ATOM 629 C CA . GLY A 1 86 ? 16.488 34.355 33.960 1.00 44.11 86 GLY A CA 1
ATOM 630 C C . GLY A 1 86 ? 14.990 34.104 33.994 1.00 49.01 86 GLY A C 1
ATOM 631 O O . GLY A 1 86 ? 14.567 32.948 33.967 1.00 48.64 86 GLY A O 1
ATOM 632 N N . GLY A 1 87 ? 14.187 35.182 33.993 1.00 44.36 87 GLY A N 1
ATOM 633 C CA . GLY A 1 87 ? 12.729 35.111 34.009 1.00 42.43 87 GLY A CA 1
ATOM 634 C C . GLY A 1 87 ? 12.142 34.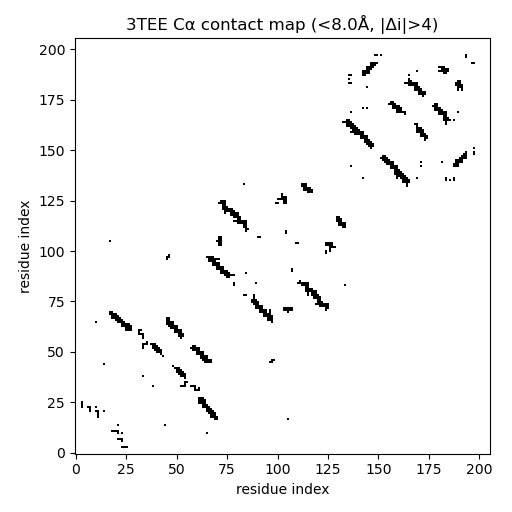730 32.666 1.00 45.08 87 GLY A C 1
ATOM 635 O O . GLY A 1 87 ? 12.620 35.190 31.616 1.00 42.49 87 GLY A O 1
ATOM 636 N N . LYS A 1 88 ? 11.096 33.867 32.694 1.00 42.22 88 LYS A N 1
ATOM 637 C CA . LYS A 1 88 ? 10.400 33.413 31.488 1.00 42.35 88 LYS A CA 1
ATOM 638 C C . LYS A 1 88 ? 9.558 34.562 30.944 1.00 44.32 88 LYS A C 1
ATOM 639 O O . LYS A 1 88 ? 8.939 35.280 31.722 1.00 44.46 88 LYS A O 1
ATOM 645 N N . LEU A 1 89 ? 9.526 34.717 29.626 1.00 41.04 89 LEU A N 1
ATOM 646 C CA . LEU A 1 89 ? 8.673 35.679 28.936 1.00 40.23 89 LEU A CA 1
ATOM 647 C C . LEU A 1 89 ? 7.329 34.957 28.808 1.00 48.29 89 LEU A C 1
ATOM 648 O O . LEU A 1 89 ? 7.290 33.815 28.327 1.00 49.35 89 LEU A O 1
ATOM 653 N N . THR A 1 90 ? 6.249 35.570 29.323 1.00 44.64 90 THR A N 1
ATOM 654 C CA . THR A 1 90 ? 4.905 34.968 29.348 1.00 44.86 90 THR A CA 1
ATOM 655 C C . THR A 1 90 ? 3.854 35.952 28.799 1.00 47.72 90 THR A C 1
ATOM 656 O O . THR A 1 90 ? 4.179 37.125 28.615 1.00 44.48 90 THR A O 1
ATOM 660 N N . PRO A 1 91 ? 2.567 35.548 28.623 1.00 46.00 91 PRO A N 1
ATOM 661 C CA . PRO A 1 91 ? 1.546 36.527 28.207 1.00 44.39 91 PRO A CA 1
ATOM 662 C C . PRO A 1 91 ? 1.230 37.548 29.322 1.00 41.97 91 PRO A C 1
ATOM 663 O O . PRO A 1 91 ? 0.558 38.536 29.080 1.00 40.13 91 PRO A O 1
ATOM 667 N N . ALA A 1 92 ? 1.769 37.339 30.519 1.00 37.35 92 ALA A N 1
ATOM 668 C CA . ALA A 1 92 ? 1.590 38.262 31.637 1.00 36.98 92 ALA A CA 1
ATOM 669 C C . ALA A 1 92 ? 2.673 39.351 31.644 1.00 37.45 92 ALA A C 1
ATOM 670 O O . ALA A 1 92 ? 2.467 40.404 32.240 1.00 38.01 92 ALA A O 1
ATOM 672 N N . ASN A 1 93 ? 3.821 39.115 30.999 1.00 31.77 93 ASN A N 1
ATOM 673 C CA . ASN A 1 93 ? 4.907 40.102 31.079 1.00 30.81 93 ASN A CA 1
ATOM 674 C C . ASN A 1 93 ? 5.442 40.670 29.755 1.00 33.41 93 ASN A C 1
ATOM 675 O O . ASN A 1 93 ? 6.356 41.481 29.779 1.00 29.59 93 ASN A O 1
ATOM 680 N N . VAL A 1 94 ? 4.918 40.199 28.602 1.00 32.50 94 VAL A N 1
ATOM 681 C CA . VAL A 1 94 ? 5.296 40.733 27.277 1.00 34.21 94 VAL A CA 1
ATOM 682 C C . VAL A 1 94 ? 4.032 40.840 26.469 1.00 43.76 94 VAL A C 1
ATOM 683 O O . VAL A 1 94 ? 3.195 39.931 26.535 1.00 46.34 94 VAL A O 1
ATOM 687 N N . THR A 1 95 ? 3.884 41.933 25.702 1.00 40.40 95 THR A N 1
ATOM 688 C CA . THR A 1 95 ? 2.690 42.158 24.885 1.00 39.45 95 THR A CA 1
ATOM 689 C C . THR A 1 95 ? 3.024 42.848 23.567 1.00 38.51 95 THR A C 1
ATOM 690 O O . THR A 1 95 ? 4.122 43.344 23.371 1.00 35.38 95 THR A O 1
ATOM 694 N N . LEU A 1 96 ? 2.013 42.998 22.739 1.00 37.63 96 LEU A N 1
ATOM 695 C CA . LEU A 1 96 ? 2.124 43.697 21.464 1.00 37.00 96 LEU A CA 1
ATOM 696 C C . LEU A 1 96 ? 1.737 45.132 21.688 1.00 40.91 96 LEU A C 1
ATOM 697 O O . LEU A 1 96 ? 0.701 45.415 22.284 1.00 42.62 96 LEU A O 1
ATOM 702 N N . LYS A 1 97 ? 2.592 46.042 21.226 1.00 34.34 97 LYS A N 1
ATOM 703 C CA . LYS A 1 97 ? 2.434 47.466 21.292 1.00 33.66 97 LYS A CA 1
ATOM 704 C C . LYS A 1 97 ? 2.474 47.980 19.847 1.00 37.53 97 LYS A C 1
ATOM 705 O O . LYS A 1 97 ? 3.172 47.401 19.000 1.00 36.74 97 LYS A O 1
ATOM 711 N N . ARG A 1 98 ? 1.746 49.060 19.566 1.00 34.23 98 ARG A N 1
ATOM 712 C CA . ARG A 1 98 ? 1.718 49.679 18.238 1.00 33.58 98 ARG A CA 1
ATOM 713 C C . ARG A 1 98 ? 2.712 50.834 18.235 1.00 35.78 98 ARG A C 1
ATOM 714 O O . ARG A 1 98 ? 2.706 51.661 19.148 1.00 35.54 98 ARG A O 1
ATOM 722 N N . GLY A 1 99 ? 3.579 50.881 17.227 1.00 30.34 99 GLY A N 1
ATOM 723 C CA . GLY A 1 99 ? 4.543 51.969 17.166 1.00 29.64 99 GLY A CA 1
ATOM 724 C C . GLY A 1 99 ? 5.249 52.038 15.830 1.00 33.58 99 GLY A C 1
ATOM 725 O O . GLY A 1 99 ? 5.037 51.188 14.953 1.00 31.62 99 GLY A O 1
ATOM 726 N N . ARG A 1 100 ? 6.132 53.025 15.708 1.00 29.36 100 ARG A N 1
ATOM 727 C CA . ARG A 1 100 ? 6.953 53.245 14.528 1.00 30.15 100 ARG A CA 1
ATOM 728 C C . ARG A 1 100 ? 8.091 52.200 14.471 1.00 33.21 100 ARG A C 1
ATOM 729 O O . ARG A 1 100 ? 9.096 52.283 15.210 1.00 29.92 100 ARG A O 1
ATOM 737 N N . LEU A 1 101 ? 7.899 51.171 13.623 1.00 28.79 101 LEU A N 1
ATOM 738 C CA . LEU A 1 101 ? 8.879 50.080 13.436 1.00 29.12 101 LEU A CA 1
ATOM 739 C C . LEU A 1 101 ? 10.245 50.601 13.039 1.00 32.60 101 LEU A C 1
ATOM 740 O O . LEU A 1 101 ? 11.253 50.060 13.474 1.00 32.41 101 LEU A O 1
ATOM 745 N N . ASP A 1 102 ? 10.273 51.667 12.239 1.00 31.17 102 ASP A N 1
ATOM 746 C CA . ASP A 1 102 ? 11.506 52.285 11.750 1.00 31.17 102 ASP A CA 1
ATOM 747 C C . ASP A 1 102 ? 12.231 53.042 12.869 1.00 35.14 102 ASP A C 1
ATOM 748 O O . ASP A 1 102 ? 13.362 53.474 12.668 1.00 34.79 102 ASP A O 1
ATOM 753 N N . GLN A 1 103 ? 11.591 53.211 14.039 1.00 32.48 103 GLN A N 1
ATOM 754 C CA . GLN A 1 103 ? 12.259 53.877 15.181 1.00 31.38 103 GLN A CA 1
ATOM 755 C C . GLN A 1 103 ? 12.637 52.890 16.279 1.00 35.27 103 GLN A C 1
ATOM 756 O O . GLN A 1 103 ? 13.185 53.287 17.312 1.00 36.10 103 GLN A O 1
ATOM 762 N N . LEU A 1 104 ? 12.380 51.609 16.048 1.00 31.39 104 LEU A N 1
ATOM 763 C CA . LEU A 1 104 ? 12.667 50.572 17.025 1.00 31.52 104 LEU A CA 1
ATOM 764 C C . LEU A 1 104 ? 14.164 50.272 17.142 1.00 38.42 104 LEU A C 1
ATOM 765 O O . LEU A 1 104 ? 14.885 50.357 16.134 1.00 37.56 104 LEU A O 1
ATOM 770 N N . PRO A 1 105 ? 14.621 49.792 18.327 1.00 34.68 105 PRO A N 1
ATOM 771 C CA . PRO A 1 105 ? 16.046 49.381 18.455 1.00 35.26 105 PRO A CA 1
ATOM 772 C C . PRO A 1 105 ? 16.357 48.139 17.612 1.00 41.65 105 PRO A C 1
ATOM 773 O O . PRO A 1 105 ? 15.413 47.449 17.209 1.00 38.77 105 PRO A O 1
ATOM 777 N N . PRO A 1 106 ? 17.657 47.820 17.327 1.00 42.55 106 PRO A N 1
ATOM 778 C CA . PRO A 1 106 ? 17.970 46.662 16.472 1.00 42.94 106 PRO A CA 1
ATOM 779 C C . PRO A 1 106 ? 17.411 45.329 16.918 1.00 45.98 106 PRO A C 1
ATOM 780 O O . PRO A 1 106 ? 17.409 45.027 18.112 1.00 46.78 106 PRO A O 1
ATOM 784 N N . ARG A 1 107 ? 16.950 44.530 15.945 1.00 41.04 107 ARG A N 1
ATOM 785 C CA . ARG A 1 107 ? 16.422 43.183 16.154 1.00 41.54 107 ARG A CA 1
ATOM 786 C C . ARG A 1 107 ? 15.280 43.110 17.200 1.00 41.73 107 ARG A C 1
ATOM 787 O O . ARG A 1 107 ? 15.268 42.214 18.046 1.00 40.93 107 ARG A O 1
ATOM 795 N N . THR A 1 108 ? 14.332 44.055 17.134 1.00 36.05 108 THR A N 1
ATOM 796 C CA . THR A 1 108 ? 13.165 44.016 18.018 1.00 35.28 108 THR A CA 1
ATOM 797 C C . THR A 1 108 ? 12.286 42.894 17.479 1.00 37.24 108 THR A C 1
ATOM 798 O O . THR A 1 108 ? 12.064 42.809 16.261 1.00 35.74 108 THR A O 1
ATOM 802 N N . VAL A 1 109 ? 11.763 42.058 18.382 1.00 32.45 109 VAL A N 1
ATOM 803 C CA . VAL A 1 109 ? 10.845 40.985 18.020 1.00 32.55 109 VAL A CA 1
ATOM 804 C C . VAL A 1 109 ? 9.522 41.615 17.547 1.00 38.20 109 VAL A C 1
ATOM 805 O O . VAL A 1 109 ? 8.977 42.488 18.225 1.00 35.46 109 VAL A O 1
ATOM 809 N N . LEU A 1 110 ? 9.014 41.184 16.381 1.00 36.85 110 LEU A N 1
ATOM 810 C CA . LEU A 1 110 ? 7.767 41.742 15.857 1.00 38.65 110 LEU A CA 1
ATOM 811 C C . LEU A 1 110 ? 6.605 40.777 16.003 1.00 46.82 110 LEU A C 1
ATOM 812 O O . LEU A 1 110 ? 5.452 41.192 16.180 1.00 46.99 110 LEU A O 1
ATOM 817 N N . ASP A 1 111 ? 6.921 39.491 15.958 1.00 45.68 111 ASP A N 1
ATOM 818 C CA . ASP A 1 111 ? 5.956 38.410 16.015 1.00 45.75 111 ASP A CA 1
ATOM 819 C C . ASP A 1 111 ? 5.992 37.777 17.384 1.00 47.19 111 ASP A C 1
ATOM 820 O O . ASP A 1 111 ? 7.017 37.235 17.780 1.00 47.74 111 ASP A O 1
ATOM 825 N N . ILE A 1 112 ? 4.864 37.828 18.093 1.00 42.34 112 ILE A N 1
ATOM 826 C CA . ILE A 1 112 ? 4.689 37.280 19.434 1.00 43.43 112 ILE A CA 1
ATOM 827 C C . ILE A 1 112 ? 5.041 35.774 19.519 1.00 48.70 112 ILE A C 1
ATOM 828 O O . ILE A 1 112 ? 5.428 35.296 20.579 1.00 46.94 112 ILE A O 1
ATOM 833 N N . ARG A 1 113 ? 4.952 35.047 18.392 1.00 48.38 113 ARG A N 1
ATOM 834 C CA . ARG A 1 113 ? 5.282 33.612 18.344 1.00 50.36 113 ARG A CA 1
ATOM 835 C C . ARG A 1 113 ? 6.776 33.365 18.566 1.00 56.30 113 ARG A C 1
ATOM 836 O O . ARG A 1 113 ? 7.126 32.345 19.160 1.00 58.00 113 ARG A O 1
ATOM 844 N N . GLN A 1 114 ? 7.647 34.321 18.158 1.00 52.95 114 GLN A N 1
ATOM 845 C CA . GLN A 1 114 ? 9.108 34.241 18.346 1.00 53.38 114 GLN A CA 1
ATOM 846 C C . GLN A 1 114 ? 9.524 34.214 19.834 1.00 57.51 114 GLN A C 1
ATOM 847 O O . GLN A 1 114 ? 10.655 33.833 20.125 1.00 58.97 114 GLN A O 1
ATOM 853 N N . ILE A 1 115 ? 8.653 34.680 20.760 1.00 52.22 115 ILE A N 1
ATOM 854 C CA . ILE A 1 115 ? 8.959 34.731 22.197 1.00 51.56 115 ILE A CA 1
ATOM 855 C C . ILE A 1 115 ? 8.439 33.528 23.007 1.00 57.08 115 ILE A C 1
ATOM 856 O O . ILE A 1 115 ? 8.519 33.522 24.236 1.00 56.07 115 ILE A O 1
ATOM 861 N N . GLN A 1 116 ? 7.909 32.507 22.310 1.00 56.27 116 GLN A N 1
ATOM 862 C CA . GLN A 1 116 ? 7.447 31.267 22.937 1.00 57.82 116 GLN A CA 1
ATOM 863 C C . GLN A 1 116 ? 8.672 30.545 23.513 1.00 60.83 116 GLN A C 1
ATOM 864 O O . GLN A 1 116 ? 9.694 30.438 22.838 1.00 61.52 116 GLN A O 1
ATOM 870 N N . ASP A 1 117 ? 8.607 30.156 24.785 1.00 57.83 117 ASP A N 1
ATOM 871 C CA . ASP A 1 117 ? 9.724 29.526 25.514 1.00 58.49 117 ASP A CA 1
ATOM 872 C C . ASP A 1 117 ? 11.017 30.383 25.610 1.00 58.08 117 ASP A C 1
ATOM 873 O O . ASP A 1 117 ? 12.106 29.837 25.797 1.00 57.99 117 ASP A O 1
ATOM 878 N N . ALA A 1 118 ? 10.891 31.720 25.486 1.00 49.54 118 ALA A N 1
ATOM 879 C CA . ALA A 1 118 ? 12.031 32.627 25.607 1.00 46.74 118 ALA A CA 1
ATOM 880 C C . ALA A 1 118 ? 12.244 32.977 27.070 1.00 45.62 118 ALA A C 1
ATOM 881 O O . ALA A 1 118 ? 11.311 32.931 27.871 1.00 44.30 118 ALA A O 1
ATOM 883 N N . VAL A 1 119 ? 13.499 33.253 27.437 1.00 41.48 119 VAL A N 1
ATOM 884 C CA . VAL A 1 119 ? 13.899 33.594 28.793 1.00 40.36 119 VAL A CA 1
ATOM 885 C C . VAL A 1 119 ? 14.748 34.861 28.699 1.00 42.05 119 VAL A C 1
ATOM 886 O O . VAL A 1 119 ? 15.535 35.006 27.758 1.00 40.56 119 VAL A O 1
ATOM 890 N N . SER A 1 120 ? 14.583 35.784 29.660 1.00 38.69 120 SER A N 1
ATOM 891 C CA . SER A 1 120 ? 15.326 37.034 29.627 1.00 38.38 120 SER A CA 1
ATOM 892 C C . SER A 1 120 ? 16.773 36.868 30.071 1.00 42.87 120 SER A C 1
ATOM 893 O O . SER A 1 120 ? 17.052 36.189 31.059 1.00 43.34 120 SER A O 1
ATOM 896 N N . LEU A 1 121 ? 17.682 37.514 29.348 1.00 40.77 121 LEU A N 1
ATOM 897 C CA . LEU A 1 121 ? 19.102 37.571 29.710 1.00 42.68 121 LEU A CA 1
ATOM 898 C C . LEU A 1 121 ? 19.345 38.787 30.614 1.00 46.37 121 LEU A C 1
ATOM 899 O O . LEU A 1 121 ? 20.425 38.918 31.181 1.00 47.37 121 LEU A O 1
ATOM 904 N N . ARG A 1 122 ? 18.350 39.685 30.737 1.00 42.83 122 ARG A N 1
ATOM 905 C CA . ARG A 1 122 ? 18.508 40.930 31.507 1.00 43.39 122 ARG A CA 1
ATOM 906 C C . ARG A 1 122 ? 17.325 41.254 32.388 1.00 43.85 122 ARG A C 1
ATOM 907 O O . ARG A 1 122 ? 16.236 40.729 32.174 1.00 41.55 122 ARG A O 1
ATOM 915 N N . ASP A 1 123 ? 17.514 42.220 33.317 1.00 40.12 123 ASP A N 1
ATOM 916 C CA . ASP A 1 123 ? 16.414 42.780 34.094 1.00 39.76 123 ASP A CA 1
ATOM 917 C C . ASP A 1 123 ? 15.721 43.743 33.131 1.00 42.61 123 ASP A C 1
ATOM 918 O O . ASP A 1 123 ? 16.328 44.723 32.690 1.00 43.50 123 ASP A O 1
ATOM 923 N N . LEU A 1 124 ? 14.477 43.429 32.748 1.00 37.67 124 LEU A N 1
ATOM 924 C CA . LEU A 1 124 ? 13.738 44.253 31.803 1.00 35.30 124 LEU A CA 1
ATOM 925 C C . LEU A 1 124 ? 12.665 45.087 32.483 1.00 37.72 124 LEU A C 1
ATOM 926 O O . LEU A 1 124 ? 12.057 44.659 33.477 1.00 35.05 124 LEU A O 1
ATOM 931 N N . ALA A 1 125 ? 12.429 46.276 31.930 1.00 34.16 125 ALA A N 1
ATOM 932 C CA . ALA A 1 125 ? 11.440 47.217 32.441 1.00 34.81 125 ALA A CA 1
ATOM 933 C C . ALA A 1 125 ? 10.227 47.332 31.539 1.00 36.11 125 ALA A C 1
ATOM 934 O O . ALA A 1 125 ? 10.385 47.294 30.326 1.00 34.47 125 ALA A O 1
ATOM 936 N N . PRO A 1 126 ? 9.017 47.558 32.111 1.00 33.60 126 PRO A N 1
ATOM 937 C CA . PRO A 1 126 ? 7.826 47.770 31.276 1.00 32.57 126 PRO A CA 1
ATOM 938 C C . PRO A 1 126 ? 8.035 48.885 30.239 1.00 36.82 126 PRO A C 1
ATOM 939 O O . PRO A 1 126 ? 8.652 49.913 30.551 1.00 35.88 126 PRO A O 1
ATOM 943 N N . GLY A 1 127 ? 7.522 48.656 29.031 1.00 32.27 127 GLY A N 1
ATOM 944 C CA . GLY A 1 127 ? 7.637 49.575 27.893 1.00 31.90 127 GLY A CA 1
ATOM 945 C C . GLY A 1 127 ? 8.832 49.268 26.995 1.00 34.99 127 GLY A C 1
ATOM 946 O O . GLY A 1 127 ? 8.887 49.700 25.848 1.00 35.69 127 GLY A O 1
ATOM 947 N N . GLN A 1 128 ? 9.809 48.554 27.500 1.00 30.33 128 GLN A N 1
ATOM 948 C CA . GLN A 1 128 ? 11.003 48.218 26.717 1.00 31.03 128 GLN A CA 1
ATOM 949 C C . GLN A 1 128 ? 10.663 47.326 25.492 1.00 31.43 128 GLN A C 1
ATOM 950 O O . GLN A 1 128 ? 10.092 46.263 25.681 1.00 28.88 128 GLN A O 1
ATOM 956 N N . PRO A 1 129 ? 11.084 47.668 24.254 1.00 30.45 129 PRO A N 1
ATOM 957 C CA . PRO A 1 129 ? 10.908 46.718 23.141 1.00 30.68 129 PRO A CA 1
ATOM 958 C C . PRO A 1 129 ? 11.771 45.480 23.409 1.00 32.77 129 PRO A C 1
ATOM 959 O O . PRO A 1 129 ? 12.901 45.590 23.938 1.00 31.71 129 PRO A O 1
ATOM 963 N N . VAL A 1 130 ? 11.223 44.302 23.116 1.00 28.97 130 VAL A N 1
ATOM 964 C CA . VAL A 1 130 ? 11.931 43.044 23.337 1.00 29.66 130 VAL A CA 1
ATOM 965 C C . VAL A 1 130 ? 12.854 42.800 22.140 1.00 36.27 130 VAL A C 1
ATOM 966 O O . VAL A 1 130 ? 12.373 42.603 21.014 1.00 35.42 130 VAL A O 1
ATOM 970 N N . GLN A 1 131 ? 14.164 42.846 22.380 1.00 34.62 131 GLN A N 1
ATOM 971 C CA . GLN A 1 131 ? 15.162 42.580 21.330 1.00 35.69 131 GLN A CA 1
ATOM 972 C C . GLN A 1 131 ? 15.692 41.166 21.449 1.00 41.34 131 GLN A C 1
ATOM 973 O O . GLN A 1 131 ? 15.768 40.633 22.555 1.00 40.37 131 GLN A O 1
ATOM 979 N N . LEU A 1 132 ? 16.036 40.540 20.311 1.00 41.98 132 LEU A N 1
ATOM 980 C CA . LEU A 1 132 ? 16.608 39.175 20.269 1.00 43.47 132 LEU A CA 1
ATOM 981 C C . LEU A 1 132 ? 17.890 39.040 21.120 1.00 48.23 132 LEU A C 1
ATOM 982 O O . LEU A 1 132 ? 18.101 38.002 21.743 1.00 48.69 132 LEU A O 1
ATOM 987 N N . THR A 1 133 ? 18.690 40.116 21.216 1.00 45.87 133 THR A N 1
ATOM 988 C CA . THR A 1 133 ? 19.899 40.151 22.058 1.00 46.93 133 THR A CA 1
ATOM 989 C C . THR A 1 133 ? 19.602 40.106 23.571 1.00 49.42 133 THR A C 1
ATOM 990 O O . THR A 1 133 ? 20.520 39.847 24.345 1.00 49.82 133 THR A O 1
ATOM 994 N N . MET A 1 134 ? 18.345 40.381 24.001 1.00 42.61 134 MET A N 1
ATOM 995 C CA . MET A 1 134 ? 17.974 40.414 25.429 1.00 41.42 134 MET A CA 1
ATOM 996 C C . MET A 1 134 ? 17.501 39.062 25.911 1.00 44.01 134 MET A C 1
ATOM 997 O O . MET A 1 134 ? 17.246 38.899 27.104 1.00 44.51 134 MET A O 1
ATOM 1002 N N . ILE A 1 135 ? 17.256 38.135 24.984 1.00 40.79 135 ILE A N 1
ATOM 1003 C CA . ILE A 1 135 ? 16.629 36.858 25.298 1.00 40.16 135 ILE A CA 1
ATOM 1004 C C . ILE A 1 135 ? 17.380 35.633 24.752 1.00 45.26 135 ILE A C 1
ATOM 1005 O O . ILE A 1 135 ? 18.181 35.744 23.824 1.00 43.98 135 ILE A O 1
ATOM 1010 N N . ARG A 1 136 ? 17.006 34.464 25.272 1.00 43.38 136 ARG A N 1
ATOM 1011 C CA . ARG A 1 136 ? 17.527 33.149 24.877 1.00 43.87 136 ARG A CA 1
ATOM 1012 C C . ARG A 1 136 ? 16.383 32.148 24.952 1.00 49.65 136 ARG A C 1
ATOM 1013 O O . ARG A 1 136 ? 15.363 32.446 25.580 1.00 47.97 136 ARG A O 1
ATOM 1021 N N . GLN A 1 137 ? 16.568 30.930 24.375 1.00 47.88 137 GLN A N 1
ATOM 1022 C CA . GLN A 1 137 ? 15.559 29.882 24.510 1.00 47.20 137 GLN A CA 1
ATOM 1023 C C . GLN A 1 137 ? 15.675 29.305 25.901 1.0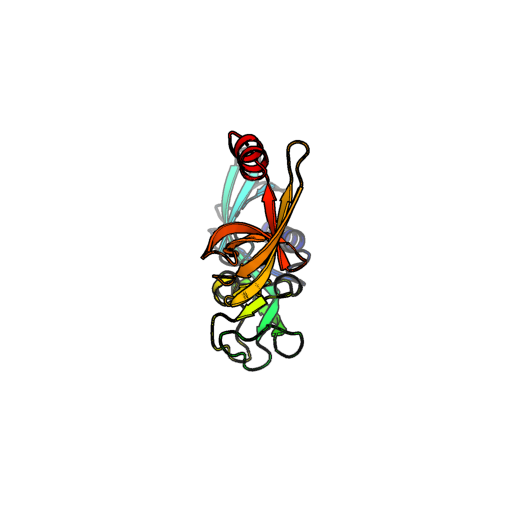0 49.28 137 GLN A C 1
ATOM 1024 O O . GLN A 1 137 ? 16.754 29.368 26.497 1.00 48.30 137 GLN A O 1
ATOM 1030 N N . ALA A 1 138 ? 14.567 28.779 26.444 1.00 45.78 138 ALA A N 1
ATOM 1031 C CA . ALA A 1 138 ? 14.559 28.175 27.773 1.00 46.70 138 ALA A CA 1
ATOM 1032 C C . ALA A 1 138 ? 15.464 26.930 27.806 1.00 53.27 138 ALA A C 1
ATOM 1033 O O . ALA A 1 138 ? 15.735 26.334 26.758 1.00 53.81 138 ALA A O 1
ATOM 1035 N N . TRP A 1 139 ? 15.938 26.552 28.994 1.00 50.47 139 TRP A N 1
ATOM 1036 C CA . TRP A 1 139 ? 16.761 25.349 29.110 1.00 50.38 139 TRP A CA 1
ATOM 1037 C C . TRP A 1 139 ? 15.843 24.139 29.214 1.00 56.20 139 TRP A C 1
ATOM 1038 O O . TRP A 1 139 ? 15.073 24.041 30.172 1.00 58.66 139 TRP A O 1
ATOM 1049 N N . ARG A 1 140 ? 15.892 23.233 28.228 1.00 51.06 140 ARG A N 1
ATOM 1050 C CA . ARG A 1 140 ? 15.106 21.993 28.289 1.00 51.03 140 ARG A CA 1
ATOM 1051 C C . ARG A 1 140 ? 15.811 21.065 29.287 1.00 55.05 140 ARG A C 1
ATOM 1052 O O . ARG A 1 140 ? 15.162 20.354 30.057 1.00 56.55 140 ARG A O 1
ATOM 1060 N N . VAL A 1 141 ? 17.147 21.144 29.309 1.00 48.36 141 VAL A N 1
ATOM 1061 C CA . VAL A 1 141 ? 17.989 20.375 30.206 1.00 47.95 141 VAL A CA 1
ATOM 1062 C C . VAL A 1 141 ? 18.787 21.367 31.056 1.00 49.88 141 VAL A C 1
ATOM 1063 O O . VAL A 1 141 ? 19.376 22.303 30.516 1.00 48.95 141 VAL A O 1
ATOM 1067 N N . LYS A 1 142 ? 18.772 21.182 32.377 1.00 47.43 142 LYS A N 1
ATOM 1068 C CA . LYS A 1 142 ? 19.516 22.044 33.300 1.00 48.22 142 LYS A CA 1
ATOM 1069 C C . LYS A 1 142 ? 20.663 21.290 33.958 1.00 52.72 142 LYS A C 1
ATOM 1070 O O . LYS A 1 142 ? 20.531 20.099 34.196 1.00 53.41 142 LYS A O 1
ATOM 1076 N N . ALA A 1 143 ? 21.782 21.981 34.258 1.00 49.66 143 ALA A N 1
ATOM 1077 C CA . ALA A 1 143 ? 22.941 21.391 34.921 1.00 50.41 143 ALA A CA 1
ATOM 1078 C C . ALA A 1 143 ? 22.518 20.728 36.251 1.00 55.44 143 ALA A C 1
ATOM 1079 O O . ALA A 1 143 ? 21.768 21.328 37.026 1.00 55.13 143 ALA A O 1
ATOM 1081 N N . GLY A 1 144 ? 22.924 19.473 36.445 1.00 51.27 144 GLY A N 1
ATOM 1082 C CA . GLY A 1 144 ? 22.616 18.695 37.643 1.00 51.37 144 GLY A CA 1
ATOM 1083 C C . GLY A 1 144 ? 21.388 17.809 37.531 1.00 56.82 144 GLY A C 1
ATOM 1084 O O . GLY A 1 144 ? 21.165 16.944 38.382 1.00 58.48 144 GLY A O 1
ATOM 1085 N N . GLN A 1 145 ? 20.607 17.992 36.468 1.00 52.78 145 GLN A N 1
ATOM 1086 C CA . GLN A 1 145 ? 19.382 17.243 36.199 1.00 53.50 145 GLN A CA 1
ATOM 1087 C C . GLN A 1 145 ? 19.678 15.825 35.732 1.00 58.53 145 GLN A C 1
ATOM 1088 O O . GLN A 1 145 ? 20.596 15.624 34.937 1.00 57.97 145 GLN A O 1
ATOM 1094 N N . ARG A 1 146 ? 18.849 14.859 36.176 1.00 55.55 146 ARG A N 1
ATOM 1095 C CA . ARG A 1 146 ? 18.910 13.468 35.747 1.00 55.41 146 ARG A CA 1
ATOM 1096 C C . ARG A 1 146 ? 18.348 13.461 34.332 1.00 56.65 146 ARG A C 1
ATOM 1097 O O . ARG A 1 146 ? 17.283 14.036 34.089 1.00 57.09 146 ARG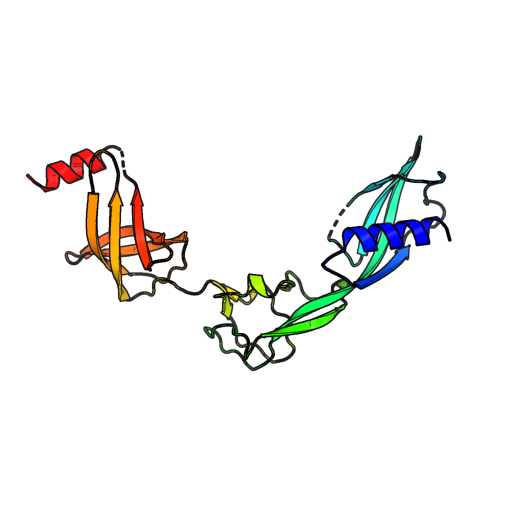 A O 1
ATOM 1105 N N . VAL A 1 147 ? 19.097 12.897 33.379 1.00 49.51 147 VAL A N 1
ATOM 1106 C CA . VAL A 1 147 ? 18.675 12.875 31.970 1.00 47.35 147 VAL A CA 1
ATOM 1107 C C . VAL A 1 147 ? 18.819 11.470 31.408 1.00 50.76 147 VAL A C 1
ATOM 1108 O O . VAL A 1 147 ? 19.510 10.638 31.998 1.00 49.76 147 VAL A O 1
ATOM 1112 N N . GLN A 1 148 ? 18.212 11.236 30.245 1.00 48.71 148 GLN A N 1
ATOM 1113 C CA . GLN A 1 148 ? 18.279 9.965 29.548 1.00 50.02 148 GLN A CA 1
ATOM 1114 C C . GLN A 1 148 ? 19.102 10.156 28.286 1.00 52.11 148 GLN A C 1
ATOM 1115 O O . GLN A 1 148 ? 18.855 11.080 27.507 1.00 50.02 148 GLN A O 1
ATOM 1121 N N . VAL A 1 149 ? 20.106 9.301 28.115 1.00 49.27 149 VAL A N 1
ATOM 1122 C CA . VAL A 1 149 ? 20.961 9.296 26.934 1.00 49.00 149 VAL A CA 1
ATOM 1123 C C . VAL A 1 149 ? 20.450 8.163 26.042 1.00 54.31 149 VAL A C 1
ATOM 1124 O O . VAL A 1 149 ? 20.325 7.022 26.496 1.00 55.18 149 VAL A O 1
ATOM 1128 N N . ILE A 1 150 ? 20.145 8.489 24.792 1.00 50.81 150 ILE A N 1
ATOM 1129 C CA . ILE A 1 150 ? 19.631 7.553 23.801 1.00 51.63 150 ILE A CA 1
ATOM 1130 C C . ILE A 1 150 ? 20.564 7.550 22.603 1.00 55.68 150 ILE A C 1
ATOM 1131 O O . ILE A 1 150 ? 20.657 8.542 21.882 1.00 53.81 150 ILE A O 1
ATOM 1136 N N . ALA A 1 151 ? 21.247 6.425 22.392 1.00 54.43 151 ALA A N 1
ATOM 1137 C CA . ALA A 1 151 ? 22.141 6.241 21.258 1.00 55.98 151 ALA A CA 1
ATOM 1138 C C . ALA A 1 151 ? 21.577 5.169 20.327 1.00 65.30 151 ALA A C 1
ATOM 1139 O O . ALA A 1 151 ? 21.133 4.126 20.802 1.00 64.87 151 ALA A O 1
ATOM 1141 N N . ASN A 1 152 ? 21.540 5.456 19.013 1.00 66.54 152 ASN A N 1
ATOM 1142 C CA . ASN A 1 152 ? 21.001 4.559 17.984 1.00 69.12 152 ASN A CA 1
ATOM 1143 C C . ASN A 1 152 ? 21.822 4.575 16.690 1.00 78.28 152 ASN A C 1
ATOM 1144 O O . ASN A 1 152 ? 22.338 5.626 16.296 1.00 77.87 152 ASN A O 1
ATOM 1149 N N . GLY A 1 153 ? 21.929 3.406 16.052 1.00 78.40 153 GLY A N 1
ATOM 1150 C CA . GLY A 1 153 ? 22.657 3.225 14.798 1.00 79.39 153 GLY A CA 1
ATOM 1151 C C . GLY A 1 153 ? 23.369 1.893 14.653 1.00 85.71 153 GLY A C 1
ATOM 1152 O O . GLY A 1 153 ? 23.980 1.405 15.609 1.00 85.31 153 GLY A O 1
ATOM 1153 N N . GLU A 1 154 ? 23.314 1.315 13.427 1.00 84.05 154 GLU A N 1
ATOM 1154 C CA . GLU A 1 154 ? 23.943 0.048 13.018 1.00 84.75 154 GLU A CA 1
ATOM 1155 C C . GLU A 1 154 ? 23.525 -1.154 13.893 1.00 87.29 154 GLU A C 1
ATOM 1156 O O . GLU A 1 154 ? 24.369 -1.788 14.538 1.00 86.81 154 GLU A O 1
ATOM 1162 N N . GLY A 1 155 ? 22.216 -1.433 13.903 1.00 83.09 155 GLY A N 1
ATOM 1163 C CA . GLY A 1 155 ? 21.602 -2.523 14.664 1.00 82.57 155 GLY A CA 1
ATOM 1164 C C . GLY A 1 155 ? 21.977 -2.516 16.133 1.00 82.75 155 GLY A C 1
ATOM 1165 O O . GLY A 1 155 ? 22.309 -3.562 16.702 1.00 82.66 155 GLY A O 1
ATOM 1166 N N . PHE A 1 156 ? 21.974 -1.311 16.735 1.00 75.13 156 PHE A N 1
ATOM 1167 C CA . PHE A 1 156 ? 22.358 -1.068 18.119 1.00 72.96 156 PHE A CA 1
ATOM 1168 C C . PHE A 1 156 ? 21.523 0.048 18.710 1.00 72.27 156 PHE A C 1
ATOM 1169 O O . PHE A 1 156 ? 21.256 1.052 18.050 1.00 70.97 156 PHE A O 1
ATOM 1177 N N . SER A 1 157 ? 21.115 -0.133 19.958 1.00 66.40 157 SER A N 1
ATOM 1178 C CA . SER A 1 157 ? 20.314 0.827 20.705 1.00 64.61 157 SER A CA 1
ATOM 1179 C C . SER A 1 157 ? 20.836 0.834 22.123 1.00 64.17 157 SER A C 1
ATOM 1180 O O . SER A 1 157 ? 21.041 -0.228 22.715 1.00 63.22 157 SER A O 1
ATOM 1183 N N . VAL A 1 158 ? 21.140 2.024 22.640 1.00 57.90 158 VAL A N 1
ATOM 1184 C CA . VAL A 1 158 ? 21.654 2.178 23.997 1.00 56.27 158 VAL A CA 1
ATOM 1185 C C . VAL A 1 158 ? 20.772 3.210 24.707 1.00 58.47 158 VAL A C 1
ATOM 1186 O O . VAL A 1 158 ? 20.492 4.267 24.147 1.00 56.35 158 VAL A O 1
ATOM 1190 N N . ASN A 1 159 ? 20.320 2.889 25.920 1.00 55.34 159 ASN A N 1
ATOM 1191 C CA . ASN A 1 159 ? 19.527 3.797 26.740 1.00 55.02 159 ASN A CA 1
ATOM 1192 C C . ASN A 1 159 ? 20.206 3.823 28.086 1.00 57.16 159 ASN A C 1
ATOM 1193 O O . ASN A 1 159 ? 20.377 2.771 28.706 1.00 55.36 159 ASN A O 1
ATOM 1198 N N . ALA A 1 160 ? 20.685 5.013 28.504 1.00 52.47 160 ALA A N 1
ATOM 1199 C CA . ALA A 1 160 ? 21.394 5.123 29.773 1.00 52.89 160 ALA A CA 1
ATOM 1200 C C . ALA A 1 160 ? 21.069 6.411 30.512 1.00 58.85 160 ALA A C 1
ATOM 1201 O O . ALA A 1 160 ? 20.712 7.412 29.889 1.00 59.21 160 ALA A O 1
ATOM 1203 N N . GLU A 1 161 ? 21.126 6.360 31.843 1.00 56.76 161 GLU A N 1
ATOM 1204 C CA . GLU A 1 161 ? 20.817 7.508 32.695 1.00 56.55 161 GLU A CA 1
ATOM 1205 C C . GLU A 1 161 ? 22.118 8.187 33.055 1.00 56.03 161 GLU A C 1
ATOM 1206 O O . GLU A 1 161 ? 23.150 7.531 33.216 1.00 54.16 161 GLU A O 1
ATOM 1212 N N . GLY A 1 162 ? 22.053 9.496 33.182 1.00 49.49 162 GLY A N 1
ATOM 1213 C CA . GLY A 1 162 ? 23.190 10.309 33.565 1.00 47.78 162 GLY A CA 1
ATOM 1214 C C . GLY A 1 162 ? 22.753 11.646 34.113 1.00 49.67 162 GLY A C 1
ATOM 1215 O O . GLY A 1 162 ? 21.557 11.914 34.225 1.00 49.09 162 GLY A O 1
ATOM 1216 N N . GLN A 1 163 ? 23.720 12.484 34.466 1.00 44.92 163 GLN A N 1
ATOM 1217 C CA . GLN A 1 163 ? 23.451 13.811 35.013 1.00 43.61 163 GLN A CA 1
ATOM 1218 C C . GLN A 1 163 ? 23.940 14.863 34.037 1.00 43.68 163 GLN A C 1
ATOM 1219 O O . GLN A 1 163 ? 25.103 14.831 33.635 1.00 41.66 163 GLN A O 1
ATOM 1225 N N . ALA A 1 164 ? 23.046 15.778 33.618 1.00 39.70 164 ALA A N 1
ATOM 1226 C CA . ALA A 1 164 ? 23.424 16.855 32.712 1.00 38.90 164 ALA A CA 1
ATOM 1227 C C . ALA A 1 164 ? 24.480 17.710 33.395 1.00 42.75 164 ALA A C 1
ATOM 1228 O O . ALA A 1 164 ? 24.343 18.054 34.576 1.00 42.27 164 ALA A O 1
ATOM 1230 N N . MET A 1 165 ? 25.558 17.983 32.684 1.00 39.04 165 MET A N 1
ATOM 1231 C CA . MET A 1 165 ? 26.633 18.793 33.248 1.00 40.00 165 MET A CA 1
ATOM 1232 C C . MET A 1 165 ? 26.488 20.283 32.901 1.00 45.00 165 MET A C 1
ATOM 1233 O O . MET A 1 165 ? 27.112 21.120 33.544 1.00 44.65 165 MET A O 1
ATOM 1238 N N . ASN A 1 166 ? 25.663 20.606 31.898 1.00 41.14 166 ASN A N 1
ATOM 1239 C CA . ASN A 1 166 ? 25.464 21.984 31.462 1.00 41.27 166 ASN A CA 1
ATOM 1240 C C . ASN A 1 166 ? 23.993 22.247 31.116 1.00 46.35 166 ASN A C 1
ATOM 1241 O O . ASN A 1 166 ? 23.208 21.309 30.932 1.00 45.51 166 ASN A O 1
ATOM 1246 N N . ASN A 1 167 ? 23.628 23.535 31.020 1.00 43.53 167 ASN A N 1
ATOM 1247 C CA . ASN A 1 167 ? 22.284 23.956 30.639 1.00 43.06 167 ASN A CA 1
ATOM 1248 C C . ASN A 1 167 ? 22.208 23.897 29.146 1.00 45.99 167 ASN A C 1
ATOM 1249 O O . ASN A 1 167 ? 23.182 24.232 28.466 1.00 44.22 167 ASN A O 1
ATOM 1254 N N . ALA A 1 168 ? 21.079 23.413 28.615 1.00 44.89 168 ALA A N 1
ATOM 1255 C CA . ALA A 1 168 ? 20.939 23.305 27.173 1.00 45.44 168 ALA A CA 1
ATOM 1256 C C . ALA A 1 168 ? 19.502 23.354 26.755 1.00 50.41 168 ALA A C 1
ATOM 1257 O O . ALA A 1 168 ? 18.647 22.726 27.380 1.00 50.38 168 ALA A O 1
ATOM 1259 N N . ALA A 1 169 ? 19.243 24.093 25.677 1.00 48.91 169 ALA A N 1
ATOM 1260 C CA . ALA A 1 169 ? 17.926 24.207 25.052 1.00 49.29 169 ALA A CA 1
ATOM 1261 C C . ALA A 1 169 ? 17.777 23.027 24.085 1.00 53.34 169 ALA A C 1
ATOM 1262 O O . ALA A 1 169 ? 18.762 22.321 23.828 1.00 51.59 169 ALA A O 1
ATOM 1264 N N . VAL A 1 170 ? 16.554 22.818 23.541 1.00 51.18 170 VAL A N 1
ATOM 1265 C CA . VAL A 1 170 ? 16.252 21.805 22.519 1.00 51.21 170 VAL A CA 1
ATOM 1266 C C . VAL A 1 170 ? 17.184 22.101 21.330 1.00 55.62 170 VAL A C 1
ATOM 1267 O O . VAL A 1 170 ? 17.443 23.276 21.036 1.00 55.74 170 VAL A O 1
ATOM 1271 N N . ALA A 1 171 ? 17.768 21.039 20.724 1.00 51.57 171 ALA A N 1
ATOM 1272 C CA . ALA A 1 171 ? 18.710 21.097 19.596 1.00 50.91 171 ALA A CA 1
ATOM 1273 C C . ALA A 1 171 ? 20.118 21.619 19.958 1.00 54.50 171 ALA A C 1
ATOM 1274 O O . ALA A 1 171 ? 20.998 21.672 19.089 1.00 55.96 171 ALA A O 1
ATOM 1276 N N . GLN A 1 172 ? 20.358 21.931 21.251 1.00 48.14 172 GLN A N 1
ATOM 1277 C CA . GLN A 1 172 ? 21.685 22.340 21.712 1.00 47.90 172 GLN A CA 1
ATOM 1278 C C . GLN A 1 172 ? 22.408 21.108 22.308 1.00 51.64 172 GLN A C 1
ATOM 1279 O O . GLN A 1 172 ? 21.757 20.172 22.783 1.00 49.84 172 GLN A O 1
ATOM 1285 N N . ASN A 1 173 ? 23.747 21.129 22.280 1.00 48.68 173 ASN A N 1
ATOM 1286 C CA . ASN A 1 173 ? 24.595 20.073 22.818 1.00 48.71 173 ASN A CA 1
ATOM 1287 C C . ASN A 1 173 ? 24.546 20.036 24.348 1.00 50.25 173 ASN A C 1
ATOM 1288 O O . ASN A 1 173 ? 24.564 21.080 24.989 1.00 48.16 173 ASN A O 1
ATOM 1293 N N . ALA A 1 174 ? 24.484 18.827 24.927 1.00 45.98 174 ALA A N 1
ATOM 1294 C CA . ALA A 1 174 ? 24.546 18.653 26.376 1.00 44.70 174 ALA A CA 1
ATOM 1295 C C . ALA A 1 174 ? 25.516 17.533 26.711 1.00 46.02 174 ALA A C 1
ATOM 1296 O O . ALA A 1 174 ? 25.501 16.480 26.070 1.00 44.53 174 ALA A O 1
ATOM 1298 N N . ARG A 1 175 ? 26.406 17.804 27.667 1.00 42.06 175 ARG A N 1
ATOM 1299 C CA . ARG A 1 175 ? 27.364 16.838 28.172 1.00 41.63 175 ARG A CA 1
ATOM 1300 C C . ARG A 1 175 ? 26.670 16.197 29.356 1.00 43.40 175 ARG A C 1
ATOM 1301 O O . ARG A 1 175 ? 25.898 16.852 30.069 1.00 42.05 175 ARG A O 1
ATOM 1309 N N . VAL A 1 176 ? 26.844 14.892 29.481 1.00 39.83 176 VAL A N 1
ATOM 1310 C CA . VAL A 1 176 ? 26.156 14.095 30.485 1.00 38.80 176 VAL A CA 1
ATOM 1311 C C . VAL A 1 176 ? 27.164 13.232 31.207 1.00 41.98 176 VAL A C 1
ATOM 1312 O O . VAL A 1 176 ? 27.883 12.450 30.575 1.00 41.98 176 VAL A O 1
ATOM 1316 N N . ARG A 1 177 ? 27.189 13.340 32.536 1.00 37.52 177 ARG A N 1
ATOM 1317 C CA . ARG A 1 177 ? 28.064 12.489 33.315 1.00 38.02 177 ARG A CA 1
ATOM 1318 C C . ARG A 1 177 ? 27.304 11.190 33.625 1.00 44.86 177 ARG A C 1
ATOM 1319 O O . ARG A 1 177 ? 26.223 11.219 34.218 1.00 44.47 177 ARG A O 1
ATOM 1327 N N . MET A 1 178 ? 27.851 10.063 33.180 1.00 44.87 178 MET A N 1
ATOM 1328 C CA . MET A 1 178 ? 27.317 8.732 33.487 1.00 47.88 178 MET A CA 1
ATOM 1329 C C . MET A 1 178 ? 27.714 8.400 34.934 1.00 51.46 178 MET A C 1
ATOM 1330 O O . MET A 1 178 ? 28.631 9.029 35.482 1.00 49.21 178 MET A O 1
ATOM 1335 N N . THR A 1 179 ? 27.036 7.420 35.550 1.00 49.50 179 THR A N 1
ATOM 1336 C CA . THR A 1 179 ? 27.264 7.027 36.944 1.00 50.41 179 THR A CA 1
ATOM 1337 C C . THR A 1 179 ? 28.730 6.752 37.329 1.00 53.45 179 THR A C 1
ATOM 1338 O O . THR A 1 179 ? 29.136 7.111 38.434 1.00 54.72 179 THR A O 1
ATOM 1342 N N . SER A 1 180 ? 29.519 6.172 36.397 1.00 48.53 180 SER A N 1
ATOM 1343 C CA . SER A 1 180 ? 30.947 5.856 36.543 1.00 49.12 180 SER A CA 1
ATOM 1344 C C . SER A 1 180 ? 31.818 7.123 36.578 1.00 49.26 180 SER A C 1
ATOM 1345 O O . SER A 1 180 ? 32.905 7.096 37.142 1.00 48.30 180 SER A O 1
ATOM 1348 N N . GLY A 1 181 ? 31.366 8.172 35.897 1.00 45.20 181 GLY A N 1
ATOM 1349 C CA . GLY A 1 181 ? 32.095 9.430 35.768 1.00 43.69 181 GLY A CA 1
ATOM 1350 C C . GLY A 1 181 ? 32.491 9.723 34.335 1.00 43.85 181 GLY A C 1
ATOM 1351 O O . GLY A 1 181 ? 32.998 10.804 34.046 1.00 42.09 181 GLY A O 1
ATOM 1352 N N . GLN A 1 182 ? 32.243 8.772 33.424 1.00 40.49 182 GLN A N 1
ATOM 1353 C CA . GLN A 1 182 ? 32.465 8.940 31.989 1.00 40.54 182 GLN A CA 1
ATOM 1354 C C . GLN A 1 182 ? 31.503 9.994 31.473 1.00 43.92 182 GLN A C 1
ATOM 1355 O O . GLN A 1 182 ? 30.343 10.042 31.897 1.00 43.77 182 GLN A O 1
ATOM 1361 N N . ILE A 1 183 ? 32.000 10.893 30.628 1.00 39.44 183 ILE A N 1
ATOM 1362 C CA . ILE A 1 183 ? 31.179 11.974 30.098 1.00 37.36 183 ILE A CA 1
ATOM 1363 C C . ILE A 1 183 ? 30.896 11.698 28.623 1.00 41.95 183 ILE A C 1
ATOM 1364 O O . ILE A 1 183 ? 31.812 11.374 27.870 1.00 40.58 183 ILE A O 1
ATOM 1369 N N . VAL A 1 184 ? 29.625 11.761 28.250 1.00 39.40 184 VAL A N 1
ATOM 1370 C CA . VAL A 1 184 ? 29.181 11.576 26.863 1.00 39.66 184 VAL A CA 1
ATOM 1371 C C . VAL A 1 184 ? 28.516 12.887 26.460 1.00 45.41 184 VAL A C 1
ATOM 1372 O O . VAL A 1 184 ? 28.201 13.695 27.329 1.00 44.48 184 VAL A O 1
ATOM 1376 N N . SER A 1 185 ? 28.346 13.130 25.163 1.00 44.89 185 SER A N 1
ATOM 1377 C CA . SER A 1 185 ? 27.694 14.351 24.712 1.00 45.34 185 SER A CA 1
ATOM 1378 C C . SER A 1 185 ? 26.770 14.061 23.533 1.00 47.74 185 SER A C 1
ATOM 1379 O O . SER A 1 185 ? 27.088 13.218 22.699 1.00 45.73 185 SER A O 1
ATOM 1382 N N . GLY A 1 186 ? 25.629 14.737 23.512 1.00 45.40 186 GLY A N 1
ATOM 1383 C CA . GLY A 1 186 ? 24.637 14.593 22.454 1.00 45.60 186 GLY A CA 1
ATOM 1384 C C . GLY A 1 186 ? 23.721 15.792 22.321 1.00 48.76 186 GLY A C 1
ATOM 1385 O O . GLY A 1 186 ? 23.921 16.821 22.968 1.00 48.12 186 GLY A O 1
ATOM 1386 N N . THR A 1 187 ? 22.695 15.650 21.490 1.00 45.34 187 THR A N 1
ATOM 1387 C CA . THR A 1 187 ? 21.733 16.720 21.192 1.00 45.06 187 TH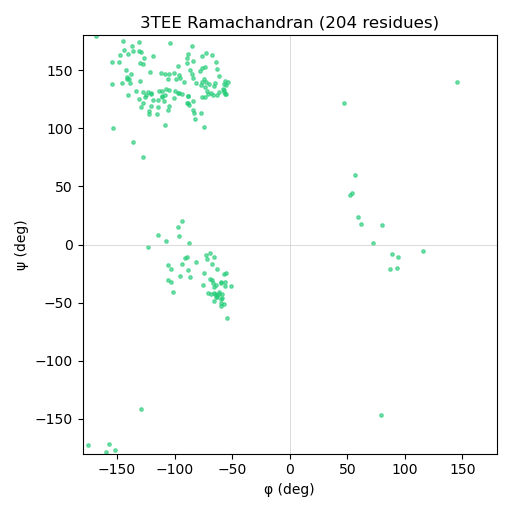R A CA 1
ATOM 1388 C C . THR A 1 187 ? 20.478 16.586 22.044 1.00 47.48 187 THR A C 1
ATOM 1389 O O . THR A 1 187 ? 19.903 15.504 22.116 1.00 46.79 187 THR A O 1
ATOM 1393 N N . VAL A 1 188 ? 20.056 17.684 22.689 1.00 45.61 188 VAL A N 1
ATOM 1394 C CA . VAL A 1 188 ? 18.826 17.701 23.492 1.00 47.38 188 VAL A CA 1
ATOM 1395 C C . VAL A 1 188 ? 17.591 17.643 22.554 1.00 56.15 188 VAL A C 1
ATOM 1396 O O . VAL A 1 188 ? 17.530 18.391 21.578 1.00 55.57 188 VAL A O 1
ATOM 1400 N N . ASP A 1 189 ? 16.630 16.749 22.852 1.00 55.69 189 ASP A N 1
ATOM 1401 C CA . ASP A 1 189 ? 15.387 16.661 22.089 1.00 56.63 189 ASP A CA 1
ATOM 1402 C C . ASP A 1 189 ? 14.245 17.298 22.909 1.00 64.04 189 ASP A C 1
ATOM 1403 O O . ASP A 1 189 ? 14.461 17.647 24.080 1.00 62.19 189 ASP A O 1
ATOM 1408 N N . SER A 1 190 ? 13.037 17.428 22.308 1.00 64.21 190 SER A N 1
ATOM 1409 C CA . SER A 1 190 ? 11.859 18.039 22.952 1.00 65.14 190 SER A CA 1
ATOM 1410 C C . SER A 1 190 ? 11.437 17.373 24.276 1.00 71.30 190 SER A C 1
ATOM 1411 O O . SER A 1 190 ? 10.846 18.046 25.126 1.00 71.42 190 SER A O 1
ATOM 1414 N N . ASP A 1 191 ? 11.779 16.078 24.467 1.00 68.45 191 ASP A N 1
ATOM 1415 C CA . ASP A 1 191 ? 11.466 15.318 25.684 1.00 68.92 191 ASP A CA 1
ATOM 1416 C C . ASP A 1 191 ? 12.527 15.441 26.790 1.00 70.84 191 ASP A C 1
ATOM 1417 O O . ASP A 1 191 ? 12.371 14.842 27.863 1.00 71.30 191 ASP A O 1
ATOM 1422 N N . GLY A 1 192 ? 13.572 16.233 26.537 1.00 64.22 192 GLY A N 1
ATOM 1423 C CA . GLY A 1 192 ? 14.664 16.424 27.486 1.00 62.47 192 GLY A CA 1
ATOM 1424 C C . GLY A 1 192 ? 15.668 15.283 27.475 1.00 63.17 192 GLY A C 1
ATOM 1425 O O . GLY A 1 192 ? 16.448 15.135 28.419 1.00 61.76 192 GLY A O 1
ATOM 1426 N N . ASN A 1 193 ? 15.640 14.453 26.410 1.00 58.35 193 ASN A N 1
ATOM 1427 C CA . ASN A 1 193 ? 16.573 13.337 26.242 1.00 57.58 193 ASN A CA 1
ATOM 1428 C C . ASN A 1 193 ? 17.802 13.838 25.493 1.00 57.85 193 ASN A C 1
ATOM 1429 O O . ASN A 1 193 ? 17.720 14.813 24.744 1.00 57.48 193 ASN A O 1
ATOM 1434 N N . ILE A 1 194 ? 18.926 13.142 25.661 1.00 51.51 194 ILE A N 1
ATOM 1435 C CA . ILE A 1 194 ? 20.176 13.460 24.991 1.00 49.37 194 ILE A CA 1
ATOM 1436 C C . ILE A 1 194 ? 20.369 12.406 23.908 1.00 52.26 194 ILE A C 1
ATOM 1437 O O . ILE A 1 194 ? 20.520 11.222 24.223 1.00 50.45 194 ILE A O 1
ATOM 1442 N N . LEU A 1 195 ? 20.356 12.835 22.637 1.00 50.12 195 LEU A N 1
ATOM 1443 C CA . LEU A 1 195 ? 20.474 11.913 21.509 1.00 51.21 195 LEU A CA 1
ATOM 1444 C C . LEU A 1 195 ? 21.868 11.846 20.923 1.00 53.81 195 LEU A C 1
ATOM 1445 O O . LEU A 1 195 ? 22.485 12.877 20.647 1.00 50.66 195 LEU A O 1
ATOM 1450 N N . ILE A 1 196 ? 22.349 10.613 20.721 1.00 51.79 196 ILE A N 1
ATOM 1451 C CA . ILE A 1 196 ? 23.644 10.307 20.114 1.00 52.82 196 ILE A CA 1
ATOM 1452 C C . ILE A 1 196 ? 23.387 9.415 18.898 1.00 61.54 196 ILE A C 1
ATOM 1453 O O . ILE A 1 196 ? 22.663 8.427 19.011 1.00 61.21 196 ILE A O 1
ATOM 1458 N N . ASN A 1 197 ? 23.979 9.764 17.745 1.00 62.18 197 ASN A N 1
ATOM 1459 C CA . ASN A 1 197 ? 23.881 8.990 16.506 1.00 63.97 197 ASN A CA 1
ATOM 1460 C C . ASN A 1 197 ? 25.266 8.448 16.151 1.00 71.53 197 ASN A C 1
ATOM 1461 O O . ASN A 1 197 ? 26.197 9.235 15.961 1.00 71.99 197 ASN A O 1
ATOM 1466 N N . LEU A 1 198 ? 25.417 7.108 16.106 1.00 70.32 198 LEU A N 1
ATOM 1467 C CA . LEU A 1 198 ? 26.693 6.453 15.789 1.00 101.45 198 LEU A CA 1
ATOM 1468 C C . LEU A 1 198 ? 26.841 6.229 14.289 1.00 133.94 198 LEU A C 1
ATOM 1469 O O . LEU A 1 198 ? 27.383 7.083 13.591 1.00 97.89 198 LEU A O 1
ATOM 1474 N N . SER A 1 202 ? 33.110 5.392 13.532 1.00 93.94 202 SER A N 1
ATOM 1475 C CA . SER A 1 202 ? 32.992 4.110 12.842 1.00 94.68 202 SER A CA 1
ATOM 1476 C C . SER A 1 202 ? 33.329 2.926 13.762 1.00 98.73 202 SER A C 1
ATOM 1477 O O . SER A 1 202 ? 32.762 1.839 13.603 1.00 98.73 202 SER A O 1
ATOM 1480 N N . SER A 1 203 ? 34.259 3.142 14.711 1.00 94.56 203 SER A N 1
ATOM 1481 C CA . SER A 1 203 ? 34.716 2.143 15.677 1.00 94.29 203 SER A CA 1
ATOM 1482 C C . SER A 1 203 ? 33.777 1.997 16.885 1.00 96.63 203 SER A C 1
ATOM 1483 O O . SER A 1 203 ? 33.910 1.022 17.624 1.00 96.61 203 SER A O 1
ATOM 1486 N N . SER A 1 204 ? 32.852 2.968 17.095 1.00 91.09 204 SER A N 1
ATOM 1487 C CA . SER A 1 204 ? 31.899 2.989 18.216 1.00 89.50 204 SER A CA 1
ATOM 1488 C C . SER A 1 204 ? 30.981 1.762 18.283 1.00 90.29 204 SER A C 1
ATOM 1489 O O . SER A 1 204 ? 30.853 1.177 19.358 1.00 89.43 204 SER A O 1
ATOM 1492 N N . VAL A 1 205 ? 30.392 1.343 17.138 1.00 84.84 205 VAL A N 1
ATOM 1493 C CA . VAL A 1 205 ? 29.527 0.149 17.055 1.00 84.14 205 VAL A CA 1
ATOM 1494 C C . VAL A 1 205 ? 30.351 -1.121 17.386 1.00 85.35 205 VAL A C 1
ATOM 1495 O O . VAL A 1 205 ? 29.842 -2.042 18.032 1.00 85.44 205 VAL A O 1
ATOM 1499 N N . ASP A 1 206 ? 31.639 -1.131 16.985 1.00 79.13 206 ASP A N 1
ATOM 1500 C CA . ASP A 1 206 ? 32.584 -2.206 17.282 1.00 77.98 206 ASP A CA 1
ATOM 1501 C C . ASP A 1 206 ? 32.946 -2.165 18.779 1.00 78.73 206 ASP A C 1
ATOM 1502 O O . ASP A 1 206 ? 32.990 -3.210 19.421 1.00 78.15 206 ASP A O 1
ATOM 1507 N N . LYS A 1 207 ? 33.159 -0.950 19.331 1.00 73.61 207 LYS A N 1
ATOM 1508 C CA . LYS A 1 207 ? 33.498 -0.690 20.737 1.00 72.46 207 LYS A CA 1
ATOM 1509 C C . LYS A 1 207 ? 32.353 -1.060 21.691 1.00 72.73 207 LYS A C 1
ATOM 1510 O O . LYS A 1 207 ? 32.608 -1.609 22.767 1.00 71.22 207 LYS A O 1
ATOM 1516 N N . LEU A 1 208 ? 31.103 -0.730 21.304 1.00 68.14 208 LEU A N 1
ATOM 1517 C CA . LEU A 1 208 ? 29.887 -1.034 22.066 1.00 68.08 208 LEU A CA 1
ATOM 1518 C C . LEU A 1 208 ? 29.757 -2.546 22.246 1.00 72.21 208 LEU A C 1
ATOM 1519 O O . LEU A 1 208 ? 29.634 -3.013 23.379 1.00 72.23 208 LEU A O 1
ATOM 1524 N N . ALA A 1 209 ? 29.878 -3.313 21.140 1.00 68.72 209 ALA A N 1
ATOM 1525 C CA . ALA A 1 209 ? 29.832 -4.778 21.167 1.00 68.94 209 ALA A CA 1
ATOM 1526 C C . ALA A 1 209 ? 30.988 -5.342 22.016 1.00 71.71 209 ALA A C 1
ATOM 1527 O O . ALA A 1 209 ? 30.754 -6.201 22.863 1.00 69.83 209 ALA A O 1
ATOM 1529 N N . ALA A 1 210 ? 32.206 -4.777 21.856 1.00 69.76 210 ALA A N 1
ATOM 1530 C CA . ALA A 1 210 ? 33.416 -5.137 22.607 1.00 70.66 210 ALA A CA 1
ATOM 1531 C C . ALA A 1 210 ? 33.258 -4.930 24.117 1.00 75.48 210 ALA A C 1
ATOM 1532 O O . ALA A 1 210 ? 33.841 -5.677 24.900 1.00 75.74 210 ALA A O 1
ATOM 1534 N N . ALA A 1 211 ? 32.470 -3.917 24.521 1.00 72.97 211 ALA A N 1
ATOM 1535 C CA . ALA A 1 211 ? 32.206 -3.607 25.929 1.00 72.69 211 ALA A CA 1
ATOM 1536 C C . ALA A 1 211 ? 31.392 -4.721 26.603 1.00 76.55 211 ALA A C 1
ATOM 1537 O O . ALA A 1 211 ? 31.609 -5.004 27.783 1.00 76.89 211 ALA A O 1
ATOM 1539 N N . LEU A 1 212 ? 30.497 -5.381 25.833 1.00 71.71 212 LEU A N 1
ATOM 1540 C CA . LEU A 1 212 ? 29.656 -6.492 26.293 1.00 70.60 212 LEU A CA 1
ATOM 1541 C C . LEU A 1 212 ? 30.429 -7.808 26.522 1.00 74.22 212 LEU A C 1
ATOM 1542 O O . LEU A 1 212 ? 29.885 -8.729 27.136 1.00 73.81 212 LEU A O 1
ATOM 1547 N N . GLU A 1 213 ? 31.693 -7.887 26.052 1.00 70.35 213 GLU A N 1
ATOM 1548 C CA . GLU A 1 213 ? 32.556 -9.065 26.206 1.00 80.84 213 GLU A CA 1
ATOM 1549 C C . GLU A 1 213 ? 33.183 -9.113 27.598 1.00 124.13 213 GLU A C 1
ATOM 1550 O O . GLU A 1 213 ? 32.475 -9.261 28.591 1.00 94.91 213 GLU A O 1
#

Radius of gyration: 26.29 Å; Cα contacts (8 Å, |Δi|>4): 452; chains: 1; bounding box: 36×74×58 Å

Secondary structure (DSSP, 8-state):
-HHHHHHHHHHHHHTTTT-SEEEEEE-S-GGGS--SSSPEEE---SEEEEEEEEETTEEEEEEEEEEEEEEEEEE-S-B-TTPBP-TTTEEEEEEEGGGSPTTB---GGGGTTEEESS-B-TT-B-BGGGEEEPPSB-TT-EEEEEEE-SS-EEEEEEEE-S-B-TTSEEEEEETTS-EEEEEE-TTS-EEEE---HHHHHHHHT-

Organism: Salmonella typhimurium (strain LT2 / SGSC1412 / ATCC 700720) (NCBI:txid99287)

InterPro domains:
  IPR013974 SAF domain [SM00858] (95-157)
  IPR017585 Flagella basal body P-ring formation protein FlgA, SAF domain [PF13144] (96-216)
  IPR017585 Flagella basal body P-ring formation protein FlgA, SAF domain [TIGR03170] (84-217)
  IPR039246 Flagellar protein FlgA [PTHR36307] (19-218)

Foldseek 3Di:
DQVQVLVQVVLCVVCVVQAPDKHKAWPDDPVLPDPDNDWDWDAVSFAWGWIFTDDVVDTGTTTMHMWGKGWFKWFAAWAAAFGQDDPNTIDIDIDGPNPADPQFGRDPVVSVQKGARHGDDGPHGHHPVGIDHHFLAAAQDWAWEWEDDDPDIDIAIFGWHHTHDAQGKTWTQGPVRDIDIAGQHPNRHGYHYDPCVVVVVVVVVD